Protein AF-A0A7R8WKS4-F1 (afdb_monomer)

Structure (mmCIF, N/CA/C/O backbone):
data_AF-A0A7R8WKS4-F1
#
_entry.id   AF-A0A7R8WKS4-F1
#
loop_
_atom_site.group_PDB
_atom_site.id
_atom_site.type_symbol
_atom_site.label_atom_id
_atom_site.label_alt_id
_atom_site.label_comp_id
_atom_site.label_asym_id
_atom_site.label_entity_id
_atom_site.label_seq_id
_atom_site.pdbx_PDB_ins_code
_atom_site.Cartn_x
_atom_site.Cartn_y
_atom_site.Cartn_z
_atom_site.occupancy
_atom_site.B_iso_or_equiv
_atom_site.auth_seq_id
_atom_site.auth_comp_id
_atom_site.auth_asym_id
_atom_site.auth_atom_id
_atom_site.pdbx_PDB_model_num
ATOM 1 N N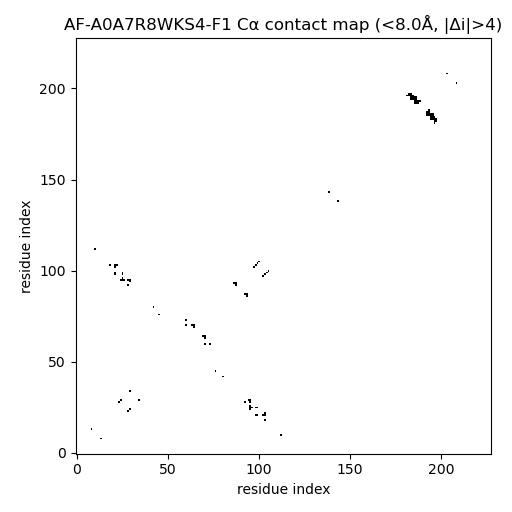 . MET A 1 1 ? 12.163 2.746 -1.771 1.00 42.03 1 MET A N 1
ATOM 2 C CA . MET A 1 1 ? 12.893 1.493 -1.473 1.00 42.03 1 MET A CA 1
ATOM 3 C C . MET A 1 1 ? 12.976 1.378 0.043 1.00 42.03 1 MET A C 1
ATOM 5 O O . MET A 1 1 ? 13.486 2.305 0.653 1.00 42.03 1 MET A O 1
ATOM 9 N N . ALA A 1 2 ? 12.40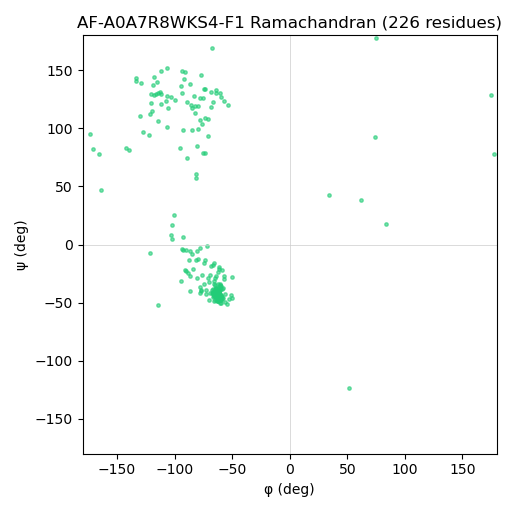0 0.349 0.667 1.00 42.84 2 ALA A N 1
ATOM 10 C CA . ALA A 1 2 ? 12.424 0.200 2.125 1.00 42.84 2 ALA A CA 1
ATOM 11 C C . ALA A 1 2 ? 13.249 -1.039 2.482 1.00 42.84 2 ALA A C 1
ATOM 13 O O . ALA A 1 2 ? 12.793 -2.160 2.262 1.00 42.84 2 ALA A O 1
ATOM 14 N N . MET A 1 3 ? 14.465 -0.846 2.997 1.00 56.00 3 MET A N 1
ATOM 15 C CA . MET A 1 3 ? 15.268 -1.950 3.524 1.00 56.00 3 MET A CA 1
ATOM 16 C C . MET A 1 3 ? 14.850 -2.247 4.965 1.00 56.00 3 MET A C 1
ATOM 18 O O . MET A 1 3 ? 14.765 -1.344 5.795 1.00 56.00 3 MET A O 1
ATOM 22 N N . ARG A 1 4 ? 14.550 -3.516 5.255 1.00 53.91 4 ARG A N 1
ATOM 23 C CA . ARG A 1 4 ? 14.092 -3.990 6.570 1.00 53.91 4 ARG A CA 1
ATOM 24 C C . ARG A 1 4 ? 15.168 -4.871 7.212 1.00 53.91 4 ARG A C 1
ATOM 26 O O . ARG A 1 4 ? 15.890 -5.561 6.505 1.00 53.91 4 ARG A O 1
ATOM 33 N N . ALA A 1 5 ? 15.236 -4.857 8.546 1.00 54.75 5 ALA A N 1
ATOM 34 C CA . ALA A 1 5 ? 16.114 -5.706 9.366 1.00 54.75 5 ALA A CA 1
ATOM 35 C C . ALA A 1 5 ? 17.633 -5.521 9.154 1.00 54.75 5 ALA A C 1
ATOM 37 O O . ALA A 1 5 ? 18.406 -6.475 9.233 1.00 54.75 5 ALA A O 1
ATOM 38 N N . ILE A 1 6 ? 18.087 -4.282 8.944 1.00 60.88 6 ILE A N 1
ATOM 39 C CA . ILE A 1 6 ? 19.520 -3.980 8.902 1.00 60.88 6 ILE A CA 1
ATOM 40 C C . ILE A 1 6 ? 20.076 -3.887 10.337 1.00 60.88 6 ILE A C 1
ATOM 42 O O . ILE A 1 6 ? 19.649 -3.060 11.143 1.00 60.88 6 ILE A O 1
ATOM 46 N N . LYS A 1 7 ? 21.043 -4.749 10.668 1.00 58.75 7 LYS A N 1
ATOM 47 C CA . LYS A 1 7 ? 21.689 -4.838 11.987 1.00 58.75 7 LYS A CA 1
ATOM 48 C C . LYS A 1 7 ? 22.595 -3.624 12.220 1.00 58.75 7 LYS A C 1
ATOM 50 O O . LYS A 1 7 ? 23.734 -3.675 11.790 1.00 58.75 7 LYS A O 1
ATOM 55 N N . ARG A 1 8 ? 22.099 -2.551 12.863 1.00 56.81 8 ARG A N 1
ATOM 56 C CA . ARG A 1 8 ? 22.859 -1.321 13.227 1.00 56.81 8 ARG A CA 1
ATOM 57 C C . ARG A 1 8 ? 23.945 -0.939 12.192 1.00 56.81 8 ARG A C 1
ATOM 59 O O . ARG A 1 8 ? 25.064 -0.604 12.564 1.00 56.81 8 ARG A O 1
ATOM 66 N N . ILE A 1 9 ? 23.643 -1.025 10.896 1.00 57.44 9 ILE A N 1
ATOM 67 C CA . ILE A 1 9 ? 24.517 -0.411 9.896 1.00 57.44 9 ILE A CA 1
ATOM 68 C C . ILE A 1 9 ? 24.262 1.081 10.022 1.00 57.44 9 ILE A C 1
ATOM 70 O O . ILE A 1 9 ? 23.109 1.505 10.153 1.00 57.44 9 ILE A O 1
ATOM 74 N N . ASP A 1 10 ? 25.343 1.849 10.054 1.00 71.12 10 ASP A N 1
ATOM 75 C CA . ASP A 1 10 ? 25.282 3.298 10.019 1.00 71.12 10 ASP A CA 1
ATOM 76 C C . ASP A 1 10 ? 24.448 3.706 8.797 1.00 71.12 10 ASP A C 1
ATOM 78 O O . ASP A 1 10 ? 24.767 3.342 7.663 1.00 71.12 10 ASP A O 1
ATOM 82 N N . SER A 1 11 ? 23.340 4.414 9.022 1.00 74.00 11 SER A N 1
ATOM 83 C CA . SER A 1 11 ? 22.457 4.905 7.959 1.00 74.00 11 SER A CA 1
ATOM 84 C C . SER A 1 11 ? 23.238 5.641 6.869 1.00 74.00 11 SER A C 1
ATOM 86 O O . SER A 1 11 ? 22.846 5.603 5.707 1.00 74.00 11 SER A O 1
ATOM 88 N N . LEU A 1 12 ? 24.377 6.242 7.224 1.00 80.56 12 LEU A N 1
ATOM 89 C CA . LEU A 1 12 ? 25.278 6.909 6.292 1.00 80.56 12 LEU A CA 1
ATOM 90 C C . LEU A 1 12 ? 25.953 5.943 5.307 1.00 80.56 12 LEU A C 1
ATOM 92 O O . LEU A 1 12 ? 26.066 6.276 4.132 1.00 80.56 12 LEU A O 1
ATOM 96 N N . GLN A 1 13 ? 26.342 4.740 5.739 1.00 86.69 13 GLN A N 1
ATOM 97 C CA . GLN A 1 13 ? 26.951 3.732 4.856 1.00 86.69 13 GLN A CA 1
ATOM 98 C C . GLN A 1 13 ? 25.950 3.206 3.829 1.00 86.69 13 GLN A C 1
ATOM 100 O O . GLN A 1 13 ? 26.284 3.003 2.668 1.00 86.69 13 GLN A O 1
ATOM 105 N N . VAL A 1 14 ? 24.699 3.014 4.248 1.00 88.50 14 VAL A N 1
ATOM 106 C CA . VAL A 1 14 ? 23.625 2.596 3.340 1.00 88.50 14 VAL A CA 1
ATOM 107 C C . VAL A 1 14 ? 23.369 3.664 2.280 1.00 88.50 14 VAL A C 1
ATOM 109 O O . VAL A 1 14 ? 23.205 3.340 1.106 1.00 88.50 14 VAL A O 1
ATOM 112 N N . LEU A 1 15 ? 23.343 4.934 2.685 1.00 88.56 15 LEU A N 1
ATOM 113 C CA . LEU A 1 15 ? 23.153 6.046 1.760 1.00 88.56 15 LEU A CA 1
ATOM 114 C C . LEU A 1 15 ? 24.334 6.199 0.796 1.00 88.56 15 LEU A C 1
ATOM 116 O O . LEU A 1 15 ? 24.085 6.403 -0.389 1.00 88.56 15 LEU A O 1
ATOM 120 N N . SER A 1 16 ? 25.582 6.050 1.264 1.00 91.19 16 SER A N 1
ATOM 121 C CA . SER A 1 16 ? 26.749 6.085 0.366 1.00 91.19 16 SER A CA 1
ATOM 122 C C . SER A 1 16 ? 26.693 4.944 -0.641 1.00 91.19 16 SER A C 1
ATOM 124 O O . SER A 1 16 ? 26.853 5.193 -1.827 1.00 91.19 16 SER A O 1
ATOM 126 N N . LEU A 1 17 ? 26.344 3.727 -0.212 1.00 93.62 17 LEU A N 1
ATOM 127 C CA . LEU A 1 17 ? 26.230 2.588 -1.119 1.00 93.62 17 LEU A CA 1
ATOM 128 C C . LEU A 1 17 ? 25.144 2.800 -2.184 1.00 93.62 17 LEU A C 1
ATOM 130 O O . LEU A 1 17 ? 25.338 2.432 -3.342 1.00 93.62 17 LEU A O 1
ATOM 134 N N . ILE A 1 18 ? 24.004 3.395 -1.816 1.00 92.56 18 ILE A N 1
ATOM 135 C CA . ILE A 1 18 ? 22.947 3.744 -2.776 1.00 92.56 18 ILE A CA 1
ATOM 136 C C . ILE A 1 18 ? 23.468 4.771 -3.788 1.00 92.56 18 ILE A C 1
ATOM 138 O O . ILE A 1 18 ? 23.302 4.566 -4.987 1.00 92.56 18 ILE A O 1
ATOM 142 N N . ASP A 1 19 ? 24.109 5.845 -3.324 1.00 93.12 19 ASP A N 1
ATOM 143 C CA . ASP A 1 19 ? 24.658 6.897 -4.187 1.00 93.12 19 ASP A CA 1
ATOM 144 C C . ASP A 1 19 ? 25.758 6.361 -5.123 1.00 93.12 19 ASP A C 1
ATOM 146 O O . ASP A 1 19 ? 25.729 6.608 -6.327 1.00 93.12 19 ASP A O 1
ATOM 150 N N . GLU A 1 20 ? 26.674 5.546 -4.597 1.00 95.75 20 GLU A N 1
ATOM 151 C CA . GLU A 1 20 ? 27.721 4.859 -5.359 1.00 95.75 20 GLU A CA 1
ATOM 152 C C . GLU A 1 20 ? 27.127 3.938 -6.425 1.00 95.75 20 GLU A C 1
ATOM 154 O O . GLU A 1 20 ? 27.558 3.978 -7.576 1.00 95.75 20 GLU A O 1
ATOM 159 N N . THR A 1 21 ? 26.096 3.162 -6.077 1.00 95.31 21 THR A N 1
ATOM 160 C CA . THR A 1 21 ? 25.421 2.261 -7.024 1.00 95.31 21 THR A CA 1
ATOM 161 C C . THR A 1 21 ? 24.715 3.041 -8.130 1.00 95.31 21 THR A C 1
ATOM 163 O O . THR A 1 21 ? 24.771 2.653 -9.295 1.00 95.31 21 THR A O 1
ATOM 166 N N . LEU A 1 22 ? 24.042 4.147 -7.799 1.00 95.00 22 LEU A N 1
ATOM 167 C CA . LEU A 1 22 ? 23.377 4.985 -8.799 1.00 95.00 22 LEU A CA 1
ATOM 168 C C . LEU A 1 22 ? 24.401 5.616 -9.749 1.00 95.00 22 LEU A C 1
ATOM 170 O O . LEU A 1 22 ? 24.206 5.569 -10.963 1.00 95.00 22 LEU A O 1
ATOM 174 N N . LYS A 1 23 ? 25.520 6.126 -9.217 1.00 94.69 23 LYS A N 1
ATOM 175 C CA . LYS A 1 23 ? 26.623 6.679 -10.017 1.00 94.69 23 LYS A CA 1
ATOM 176 C C . LYS A 1 23 ? 27.263 5.627 -10.921 1.00 94.69 23 LYS A C 1
ATOM 178 O O . LYS A 1 23 ? 27.392 5.881 -12.119 1.00 94.69 23 LYS A O 1
ATOM 183 N N . SER A 1 24 ? 27.602 4.447 -10.393 1.00 94.81 24 SER A N 1
ATOM 184 C CA . SER A 1 24 ? 28.203 3.375 -11.200 1.00 94.81 24 SER A CA 1
ATOM 185 C C . SER A 1 24 ? 27.258 2.921 -12.311 1.00 94.81 24 SER A C 1
ATOM 187 O O . SER A 1 24 ? 27.671 2.790 -13.461 1.00 94.81 24 SER A O 1
ATOM 189 N N . THR A 1 25 ? 25.963 2.800 -12.006 1.00 92.19 25 THR A N 1
ATOM 190 C CA . THR A 1 25 ? 24.936 2.424 -12.983 1.00 92.19 25 THR A CA 1
ATOM 191 C C . THR A 1 25 ? 24.818 3.457 -14.106 1.00 92.19 25 THR A C 1
ATOM 193 O O . THR A 1 25 ? 24.704 3.078 -15.267 1.00 92.19 25 THR A O 1
ATOM 196 N N . THR A 1 26 ? 24.901 4.760 -13.807 1.00 92.44 26 THR A N 1
ATOM 197 C CA . THR A 1 26 ? 24.881 5.801 -14.855 1.00 92.44 26 THR A CA 1
ATOM 198 C C . THR A 1 26 ? 26.134 5.824 -15.734 1.00 92.44 26 THR A C 1
ATOM 200 O O . THR A 1 26 ? 26.058 6.265 -16.881 1.00 92.44 26 THR A O 1
ATOM 203 N N . SER A 1 27 ? 27.284 5.359 -15.229 1.00 90.81 27 SER A N 1
ATOM 204 C CA . SER A 1 27 ? 28.528 5.287 -16.008 1.00 90.81 27 SER A CA 1
ATOM 205 C C . SER A 1 27 ? 28.677 3.995 -16.810 1.00 90.81 27 SER A C 1
ATOM 207 O O . SER A 1 27 ? 29.167 4.036 -17.935 1.00 90.81 27 SER A O 1
ATOM 209 N N . GLU A 1 28 ? 28.282 2.858 -16.234 1.00 91.81 28 GLU A N 1
ATOM 210 C CA . GLU A 1 28 ? 28.439 1.522 -16.828 1.00 91.81 28 GLU A CA 1
ATOM 211 C C . GLU A 1 28 ? 27.246 1.136 -17.715 1.00 91.81 28 GLU A C 1
ATOM 213 O O . GLU A 1 28 ? 27.394 0.341 -18.642 1.00 91.81 28 GLU A O 1
ATOM 218 N N . GLY A 1 29 ? 26.082 1.738 -17.462 1.00 89.81 29 GLY A N 1
ATOM 219 C CA . GLY A 1 29 ? 24.835 1.474 -18.165 1.00 89.81 29 GLY A CA 1
ATOM 220 C C . GLY A 1 29 ? 24.169 0.156 -17.770 1.00 89.81 29 GLY A C 1
ATOM 221 O O . GLY A 1 29 ? 24.666 -0.624 -16.952 1.00 89.81 29 GLY A O 1
ATOM 222 N N . PHE A 1 30 ? 22.999 -0.103 -18.351 1.00 92.19 30 PHE A N 1
ATOM 223 C CA . PHE A 1 30 ? 22.267 -1.349 -18.122 1.00 92.19 30 PHE A CA 1
ATOM 224 C C . PHE A 1 30 ? 22.579 -2.410 -19.189 1.00 92.19 30 PHE A C 1
ATOM 226 O O . PHE A 1 30 ? 22.534 -2.110 -20.384 1.00 92.19 30 PHE A O 1
ATOM 233 N N . PRO A 1 31 ? 22.786 -3.688 -18.806 1.00 92.06 31 PRO A N 1
ATOM 234 C CA . PRO A 1 31 ? 22.917 -4.772 -19.774 1.00 92.06 31 PRO A CA 1
ATOM 235 C C . PRO A 1 31 ? 21.674 -4.856 -20.681 1.00 92.06 31 PRO A C 1
ATOM 237 O O . PRO A 1 31 ? 20.563 -5.030 -20.159 1.00 92.06 31 PRO A O 1
ATOM 240 N N . PRO A 1 32 ? 21.814 -4.787 -22.020 1.00 89.56 32 PRO A N 1
ATOM 241 C CA . PRO A 1 32 ? 20.668 -4.748 -22.933 1.00 89.56 32 PRO A CA 1
ATOM 242 C C . PRO A 1 32 ? 19.733 -5.957 -22.801 1.00 89.56 32 PRO A C 1
ATOM 244 O O . PRO A 1 32 ? 18.511 -5.815 -22.846 1.00 89.56 32 PRO A O 1
ATOM 247 N N . GLU A 1 33 ? 20.295 -7.145 -22.562 1.00 92.75 33 GLU A N 1
ATOM 248 C CA . GLU A 1 33 ? 19.537 -8.381 -22.329 1.00 92.75 33 GLU A CA 1
ATOM 249 C C . GLU A 1 33 ? 18.627 -8.289 -21.094 1.00 92.75 33 GLU A C 1
ATOM 251 O O . GLU A 1 33 ? 17.501 -8.795 -21.097 1.00 92.75 33 GLU A O 1
ATOM 256 N N . ARG A 1 34 ? 19.080 -7.593 -20.042 1.00 92.81 34 ARG A N 1
ATOM 257 C CA . ARG A 1 34 ? 18.336 -7.430 -18.791 1.00 92.81 34 ARG A CA 1
ATOM 258 C C . ARG A 1 34 ? 17.169 -6.480 -18.995 1.00 92.81 34 ARG A C 1
ATOM 260 O O . ARG A 1 34 ? 16.063 -6.771 -18.544 1.00 92.81 34 ARG A O 1
ATOM 267 N N . VAL A 1 35 ? 17.399 -5.382 -19.711 1.00 91.62 35 VAL A N 1
ATOM 268 C CA . VAL A 1 35 ? 16.345 -4.431 -20.083 1.00 91.62 35 VAL A CA 1
ATOM 269 C C . VAL A 1 35 ? 15.286 -5.125 -20.942 1.00 91.62 35 VAL A C 1
ATOM 271 O O . VAL A 1 35 ? 14.096 -5.043 -20.632 1.00 91.62 35 VAL A O 1
ATOM 274 N N . ALA A 1 36 ? 15.705 -5.877 -21.965 1.00 89.88 36 ALA A N 1
ATOM 275 C CA . ALA A 1 36 ? 14.798 -6.636 -22.825 1.00 89.88 36 ALA A CA 1
ATOM 276 C C . ALA A 1 36 ? 13.976 -7.670 -22.035 1.00 89.88 36 ALA A C 1
ATOM 278 O O . ALA A 1 36 ? 12.762 -7.764 -22.218 1.00 89.88 36 ALA A O 1
ATOM 279 N N . SER A 1 37 ? 14.611 -8.392 -21.108 1.00 93.94 37 SER A N 1
ATOM 280 C CA . SER A 1 37 ? 13.948 -9.389 -20.257 1.00 93.94 37 SER A CA 1
ATOM 281 C C . SER A 1 37 ? 12.899 -8.763 -19.333 1.00 93.94 37 SER A C 1
ATOM 283 O O . SER A 1 37 ? 11.797 -9.294 -19.187 1.00 93.94 37 SER A O 1
ATOM 285 N N . ILE A 1 38 ? 13.204 -7.610 -18.727 1.00 93.12 38 ILE A N 1
ATOM 286 C CA . ILE A 1 38 ? 12.256 -6.880 -17.872 1.00 93.12 38 ILE A CA 1
ATOM 287 C C . ILE A 1 38 ? 11.079 -6.359 -18.699 1.00 93.12 38 ILE A C 1
ATOM 289 O O . ILE A 1 38 ? 9.931 -6.512 -18.282 1.00 93.12 38 ILE A O 1
ATOM 293 N N . LEU A 1 39 ? 11.342 -5.789 -19.877 1.00 89.75 39 LEU A N 1
ATOM 294 C CA . LEU A 1 39 ? 10.287 -5.306 -20.763 1.00 89.75 39 LEU A CA 1
ATOM 295 C C . LEU A 1 39 ? 9.360 -6.446 -21.198 1.00 89.75 39 LEU A C 1
ATOM 297 O O . LEU A 1 39 ? 8.141 -6.299 -21.142 1.00 89.75 39 LEU A O 1
ATOM 301 N N . HIS A 1 40 ? 9.926 -7.601 -21.554 1.00 89.75 40 HIS A N 1
ATOM 302 C CA . HIS A 1 40 ? 9.152 -8.793 -21.886 1.00 89.75 40 HIS A CA 1
ATOM 303 C C . HIS A 1 40 ? 8.300 -9.275 -20.703 1.00 89.75 40 HIS A C 1
ATOM 305 O O . HIS A 1 40 ? 7.119 -9.574 -20.872 1.00 89.75 40 HIS A O 1
ATOM 311 N N . LYS A 1 41 ? 8.857 -9.281 -19.485 1.00 91.75 41 LYS A N 1
ATOM 312 C CA . LYS A 1 41 ? 8.113 -9.628 -18.265 1.00 91.75 41 LYS A CA 1
ATOM 313 C C . LYS A 1 41 ? 6.936 -8.680 -18.017 1.00 91.75 41 LYS A C 1
ATOM 315 O O . LYS A 1 41 ? 5.854 -9.141 -17.659 1.00 91.75 41 LYS A O 1
ATOM 320 N N . ILE A 1 42 ? 7.131 -7.373 -18.206 1.00 88.62 42 ILE A N 1
ATOM 321 C CA . ILE A 1 42 ? 6.059 -6.373 -18.088 1.00 88.62 42 ILE A CA 1
ATOM 322 C C . ILE A 1 42 ? 4.990 -6.621 -19.159 1.00 88.62 42 ILE A C 1
ATOM 324 O O . ILE A 1 42 ? 3.804 -6.640 -18.841 1.00 88.62 42 ILE A O 1
ATOM 328 N N . GLU A 1 43 ? 5.394 -6.868 -20.406 1.00 84.81 43 GLU A N 1
ATOM 329 C CA . GLU A 1 43 ? 4.478 -7.165 -21.510 1.00 84.81 43 GLU A CA 1
ATOM 330 C C . GLU A 1 43 ? 3.623 -8.411 -21.219 1.00 84.81 43 GLU A C 1
ATOM 332 O O . GLU A 1 43 ? 2.403 -8.370 -21.377 1.00 84.81 43 GLU A O 1
ATOM 337 N N . LEU A 1 44 ? 4.235 -9.491 -20.722 1.00 86.94 44 LEU A N 1
ATOM 338 C CA . LEU A 1 44 ? 3.524 -10.707 -20.326 1.00 86.94 44 LEU A CA 1
ATOM 339 C C . LEU A 1 44 ? 2.565 -10.448 -19.159 1.00 86.94 44 LEU A C 1
ATOM 341 O O . LEU A 1 44 ? 1.409 -10.860 -19.212 1.00 86.94 44 LEU A O 1
ATOM 345 N N . SER A 1 45 ? 3.020 -9.724 -18.132 1.00 85.25 45 SER A N 1
ATOM 346 C CA . SER A 1 45 ? 2.198 -9.365 -16.971 1.00 85.25 45 SER A CA 1
ATOM 347 C C . SER A 1 45 ? 0.966 -8.549 -17.353 1.00 85.25 45 SER A C 1
ATOM 349 O O . SER A 1 45 ? -0.068 -8.689 -16.708 1.00 85.25 45 SER A O 1
ATOM 351 N N . LEU A 1 46 ? 1.078 -7.679 -18.355 1.00 78.88 46 LEU A N 1
ATOM 352 C CA . LEU A 1 46 ? -0.023 -6.836 -18.813 1.00 78.88 46 LEU A CA 1
ATOM 353 C C . LEU A 1 46 ? -0.992 -7.578 -19.741 1.00 78.88 46 LEU A C 1
ATOM 355 O O . LEU A 1 46 ? -2.170 -7.235 -19.786 1.00 78.88 46 LEU A O 1
ATOM 359 N N . LYS A 1 47 ? -0.509 -8.584 -20.482 1.00 78.50 47 LYS A N 1
ATOM 360 C CA . LYS A 1 47 ? -1.336 -9.434 -21.355 1.00 78.50 47 LYS A CA 1
ATOM 361 C C . LYS A 1 47 ? -2.013 -10.584 -20.613 1.00 78.50 47 LYS A C 1
ATOM 363 O O . LYS A 1 47 ? -2.975 -11.150 -21.123 1.00 78.50 47 LYS A O 1
ATOM 368 N N . HIS A 1 48 ? -1.500 -10.963 -19.446 1.00 82.75 48 HIS A N 1
ATOM 369 C CA . HIS A 1 48 ? -2.049 -12.056 -18.660 1.00 82.75 48 HIS A CA 1
ATOM 370 C C . HIS A 1 48 ? -3.449 -11.709 -18.135 1.00 82.75 48 HIS A C 1
ATOM 372 O O . HIS A 1 48 ? -3.641 -10.727 -17.418 1.00 82.75 48 HIS A O 1
ATOM 378 N N . GLN A 1 49 ? -4.432 -12.538 -18.481 1.00 70.50 49 GLN A N 1
ATOM 379 C CA . GLN A 1 49 ? -5.807 -12.373 -18.034 1.00 70.50 49 GLN A CA 1
ATOM 380 C C . GLN A 1 49 ? -5.979 -12.957 -16.631 1.00 70.50 49 GLN A C 1
ATOM 382 O O . GLN A 1 49 ? -5.803 -14.155 -16.417 1.00 70.50 49 GLN A O 1
ATOM 387 N N . GLN A 1 50 ? -6.368 -12.107 -15.685 1.00 80.12 50 GLN A N 1
ATOM 388 C CA . GLN A 1 50 ? -6.702 -12.511 -14.321 1.00 80.12 50 GLN A CA 1
ATOM 389 C C . GLN A 1 50 ? -8.217 -12.458 -14.105 1.00 80.12 50 GLN A C 1
ATOM 391 O O . GLN A 1 50 ? -8.914 -11.639 -14.704 1.00 80.12 50 GLN A O 1
ATOM 396 N N . SER A 1 51 ? -8.744 -13.291 -13.207 1.00 84.00 51 SER A N 1
ATOM 397 C CA . SER A 1 51 ? -10.172 -13.286 -12.850 1.00 84.00 51 SER A CA 1
ATOM 398 C C . SER A 1 51 ? -10.634 -11.962 -12.224 1.00 84.00 51 SER A C 1
ATOM 400 O O . SER A 1 51 ? -11.802 -11.601 -12.319 1.00 84.00 51 SER A O 1
ATOM 402 N N . ASN A 1 52 ? -9.715 -11.194 -11.634 1.00 88.69 52 ASN A N 1
ATOM 403 C CA . ASN A 1 52 ? -9.951 -9.884 -11.026 1.00 88.69 52 ASN A CA 1
ATOM 404 C C . ASN A 1 52 ? -9.525 -8.703 -11.924 1.00 88.69 52 ASN A C 1
ATOM 406 O O . ASN A 1 52 ? -9.237 -7.616 -11.416 1.00 88.69 52 ASN A O 1
ATOM 410 N N . PHE A 1 53 ? -9.492 -8.891 -13.248 1.00 86.69 53 PHE A N 1
ATOM 411 C CA . PHE A 1 53 ? -9.004 -7.897 -14.213 1.00 86.69 53 PHE A CA 1
ATOM 412 C C . PHE A 1 53 ? -9.629 -6.501 -14.045 1.00 86.69 53 PHE A C 1
ATOM 414 O O . PHE A 1 53 ? -8.913 -5.501 -14.036 1.00 86.69 53 PHE A O 1
ATOM 421 N N . GLY A 1 54 ? -10.950 -6.421 -13.837 1.00 87.88 54 GLY A N 1
ATOM 422 C CA . GLY A 1 54 ? -11.644 -5.142 -13.647 1.00 87.88 54 GLY A CA 1
ATOM 423 C C . GLY A 1 54 ? -11.160 -4.368 -12.415 1.00 87.88 54 GLY A C 1
ATOM 424 O O . GLY A 1 54 ? -10.928 -3.161 -12.489 1.00 87.88 54 GLY A O 1
ATOM 425 N N . LEU A 1 55 ? -10.931 -5.066 -11.297 1.00 90.00 55 LEU A N 1
ATOM 426 C CA . LEU A 1 55 ? -10.391 -4.458 -10.080 1.00 90.00 55 LEU A CA 1
ATOM 427 C C . LEU A 1 55 ? -8.930 -4.032 -10.271 1.00 90.00 55 LEU A C 1
ATOM 429 O O . LEU A 1 55 ? -8.552 -2.942 -9.846 1.00 90.00 55 LEU A O 1
ATOM 433 N N . ALA A 1 56 ? -8.119 -4.859 -10.936 1.00 85.50 56 ALA A N 1
ATOM 434 C CA . ALA A 1 56 ? -6.723 -4.541 -11.225 1.00 85.50 56 ALA A CA 1
ATOM 435 C C . ALA A 1 56 ? -6.591 -3.273 -12.088 1.00 85.50 56 ALA A C 1
ATOM 437 O O . ALA A 1 56 ? -5.785 -2.396 -11.772 1.00 85.50 56 ALA A O 1
ATOM 438 N N . ILE A 1 57 ? -7.432 -3.128 -13.121 1.00 86.25 57 ILE A N 1
ATOM 439 C CA . ILE A 1 57 ? -7.503 -1.903 -13.930 1.00 86.25 57 ILE A CA 1
ATOM 440 C C . ILE A 1 57 ? -7.890 -0.704 -13.068 1.00 86.25 57 ILE A C 1
ATOM 442 O O . ILE A 1 57 ? -7.211 0.322 -13.117 1.00 86.25 57 ILE A O 1
ATOM 446 N N . LEU A 1 58 ? -8.965 -0.819 -12.282 1.00 88.62 58 LEU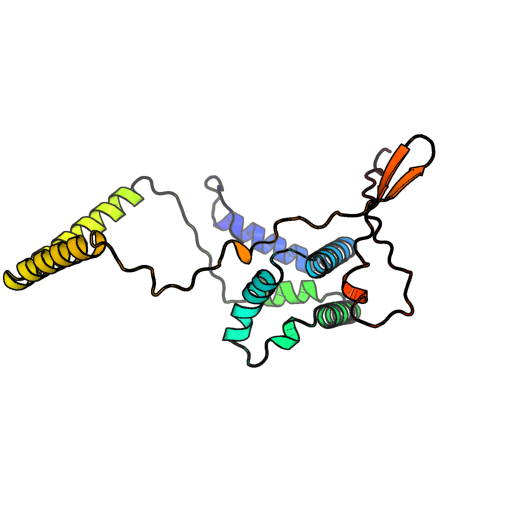 A N 1
ATOM 447 C CA . LEU A 1 58 ? -9.447 0.282 -11.451 1.00 88.62 58 LEU A CA 1
ATOM 448 C C . LEU A 1 58 ? -8.342 0.787 -10.515 1.00 88.62 58 LEU A C 1
ATOM 450 O O . LEU A 1 58 ? -8.063 1.984 -10.486 1.00 88.62 58 LEU A O 1
ATOM 454 N N . LEU A 1 59 ? -7.672 -0.121 -9.801 1.00 88.81 59 LEU A N 1
ATOM 455 C CA . LEU A 1 59 ? -6.588 0.222 -8.879 1.00 88.81 59 LEU A CA 1
ATOM 456 C C . LEU A 1 59 ? -5.360 0.799 -9.598 1.00 88.81 59 LEU A C 1
ATOM 458 O O . LEU A 1 59 ? -4.708 1.696 -9.065 1.00 88.81 59 LEU A O 1
ATOM 462 N N . GLY A 1 60 ? -5.060 0.337 -10.815 1.00 84.12 60 GLY A N 1
ATOM 463 C CA . GLY A 1 60 ? -3.982 0.890 -11.639 1.00 84.12 60 GLY A CA 1
ATOM 464 C C . GLY A 1 60 ? -4.276 2.292 -12.190 1.00 84.12 60 GLY A C 1
ATOM 465 O O . GLY A 1 60 ? -3.353 3.081 -12.402 1.00 84.12 60 GLY A O 1
ATOM 466 N N . LEU A 1 61 ? -5.553 2.625 -12.408 1.00 87.25 61 LEU A N 1
ATOM 467 C CA . LEU A 1 61 ? -5.977 3.899 -12.990 1.00 87.25 61 LEU A CA 1
ATOM 468 C C . LEU A 1 61 ? -6.338 4.966 -11.961 1.00 87.25 61 LEU A C 1
ATOM 470 O O . LEU A 1 61 ? -6.139 6.145 -12.247 1.00 87.25 61 LEU A O 1
ATOM 474 N N . ILE A 1 62 ? -6.864 4.592 -10.791 1.00 90.50 62 ILE A N 1
ATOM 475 C CA . ILE A 1 62 ? -7.512 5.535 -9.864 1.00 90.50 62 ILE A CA 1
ATOM 476 C C . ILE A 1 62 ? -6.603 6.702 -9.466 1.00 90.50 62 ILE A C 1
ATOM 478 O O . ILE A 1 62 ? -7.021 7.856 -9.509 1.00 90.50 62 ILE A O 1
ATOM 482 N N . ALA A 1 63 ? -5.326 6.429 -9.182 1.00 86.25 63 ALA A N 1
ATOM 483 C CA . ALA A 1 63 ? -4.357 7.465 -8.837 1.00 86.25 63 ALA A CA 1
ATOM 484 C C . ALA A 1 63 ? -4.143 8.462 -9.986 1.00 86.25 63 ALA A C 1
ATOM 486 O O . ALA A 1 63 ? -4.008 9.657 -9.753 1.00 86.25 63 ALA A O 1
ATOM 487 N N . LYS A 1 64 ? -4.143 7.987 -11.235 1.00 84.56 64 LYS A N 1
ATOM 488 C CA . LYS A 1 64 ? -3.963 8.839 -12.417 1.00 84.56 64 LYS A CA 1
ATOM 489 C C . LYS A 1 64 ? -5.231 9.603 -12.762 1.00 84.56 64 LYS A C 1
ATOM 491 O O . LYS A 1 64 ? -5.152 10.780 -13.092 1.00 84.56 64 LYS A O 1
ATOM 496 N N . TRP A 1 65 ? -6.386 8.955 -12.653 1.00 88.94 65 TRP A N 1
ATOM 497 C CA . TRP A 1 65 ? -7.682 9.579 -12.900 1.00 88.94 65 TRP A CA 1
ATOM 498 C C . TRP A 1 65 ? -7.949 10.730 -11.920 1.00 88.94 65 TRP A C 1
ATOM 500 O O . TRP A 1 65 ? -8.457 11.770 -12.319 1.00 88.94 65 TRP A O 1
ATOM 510 N N . ASN A 1 66 ? -7.484 10.621 -10.673 1.00 90.88 66 ASN A N 1
ATOM 511 C CA . ASN A 1 66 ? -7.567 11.720 -9.703 1.00 90.88 66 ASN A CA 1
ATOM 512 C C . ASN A 1 66 ? -6.804 12.992 -10.123 1.00 90.88 66 ASN A C 1
ATOM 514 O O . ASN A 1 66 ? -7.073 14.066 -9.587 1.00 90.88 66 ASN A O 1
ATOM 518 N N . HIS A 1 67 ? -5.850 12.894 -11.055 1.00 87.88 67 HIS A N 1
ATOM 519 C CA . HIS A 1 67 ? -4.984 14.005 -11.460 1.00 87.88 67 HIS A CA 1
ATOM 520 C C . HIS A 1 67 ? -5.074 14.357 -12.955 1.00 87.88 67 HIS A C 1
ATOM 522 O O . HIS A 1 67 ? -4.484 15.351 -13.377 1.00 87.88 67 HIS A O 1
ATOM 528 N N . ILE A 1 68 ? -5.778 13.563 -13.768 1.00 80.44 68 ILE A N 1
ATOM 529 C CA . ILE A 1 68 ? -5.819 13.683 -15.232 1.00 80.44 68 ILE A CA 1
ATOM 530 C C . ILE A 1 68 ? -7.271 13.585 -15.711 1.00 80.44 68 ILE A C 1
ATOM 532 O O . ILE A 1 68 ? -8.055 12.801 -15.188 1.00 80.44 68 ILE A O 1
ATOM 536 N N . GLN A 1 69 ? -7.621 14.362 -16.739 1.00 71.44 69 GLN A N 1
ATOM 537 C CA . GLN A 1 69 ? -8.986 14.421 -17.277 1.00 71.44 69 GLN A CA 1
ATOM 538 C C . GLN A 1 69 ? -9.424 13.144 -18.016 1.00 71.44 69 GLN A C 1
ATOM 540 O O . GLN A 1 69 ? -10.602 12.805 -17.970 1.00 71.44 69 GLN A O 1
ATOM 545 N 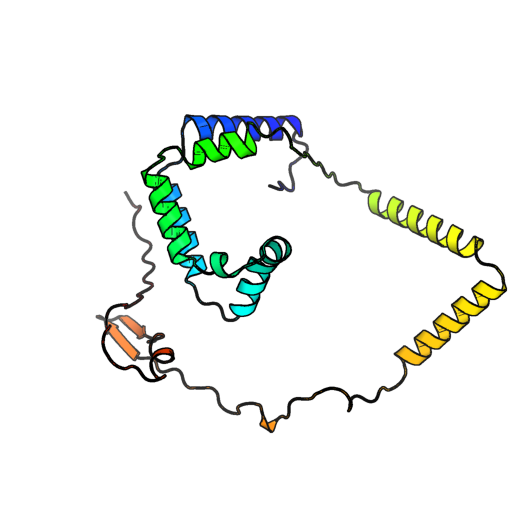N . ASP A 1 70 ? -8.501 12.431 -18.672 1.00 83.38 70 ASP A N 1
ATOM 546 C CA . ASP A 1 70 ? -8.804 11.228 -19.458 1.00 83.38 70 ASP A CA 1
ATOM 547 C C . ASP A 1 70 ? -7.882 10.043 -19.089 1.00 83.38 70 ASP A C 1
ATOM 549 O O . ASP A 1 70 ? -6.679 10.067 -19.388 1.00 83.38 70 ASP A O 1
ATOM 553 N N . PRO A 1 71 ? -8.412 8.984 -18.443 1.00 82.19 71 PRO A N 1
ATOM 554 C CA . PRO A 1 71 ? -7.637 7.803 -18.081 1.00 82.19 71 PRO A CA 1
ATOM 555 C C . PRO A 1 71 ? -7.427 6.827 -19.251 1.00 82.19 71 PRO A C 1
ATOM 557 O O . PRO A 1 71 ? -6.588 5.933 -19.131 1.00 82.19 71 PRO A O 1
ATOM 560 N N . THR A 1 72 ? -8.133 6.971 -20.379 1.00 85.00 72 THR A N 1
ATOM 561 C CA . THR A 1 72 ? -8.143 5.963 -21.458 1.00 85.00 72 THR A CA 1
ATOM 562 C C . THR A 1 72 ? -6.788 5.791 -22.141 1.00 85.00 72 THR A C 1
ATOM 564 O O . THR A 1 72 ? -6.422 4.673 -22.504 1.00 85.00 72 THR A O 1
ATOM 567 N N . ASN A 1 73 ? -5.983 6.853 -22.221 1.00 82.69 73 ASN A N 1
ATOM 568 C CA . ASN A 1 73 ? -4.613 6.792 -22.742 1.00 82.69 73 ASN A CA 1
ATOM 569 C C . ASN A 1 73 ? -3.729 5.792 -21.976 1.00 82.69 73 ASN A C 1
ATOM 571 O O . ASN A 1 73 ? -2.801 5.220 -22.539 1.00 82.69 73 ASN A O 1
ATOM 575 N N . HIS A 1 74 ? -4.032 5.530 -20.702 1.00 80.19 74 HIS A N 1
ATOM 576 C CA . HIS A 1 74 ? -3.287 4.579 -19.875 1.00 80.19 74 HIS A CA 1
ATOM 577 C C . HIS A 1 74 ? -3.687 3.118 -20.102 1.00 80.19 74 HIS A C 1
ATOM 579 O O . HIS A 1 74 ? -2.968 2.221 -19.670 1.00 80.19 74 HIS A O 1
ATOM 585 N N . LEU A 1 75 ? -4.804 2.878 -20.790 1.00 83.31 75 LEU A N 1
ATOM 586 C CA . LEU A 1 75 ? -5.266 1.543 -21.168 1.00 83.31 75 LEU A CA 1
ATOM 587 C C . LEU A 1 75 ? -4.670 1.073 -22.501 1.00 83.31 75 LEU A C 1
ATOM 589 O O . LEU A 1 75 ? -4.734 -0.111 -22.825 1.00 83.31 75 LEU A O 1
ATOM 593 N N . GLN A 1 76 ? -4.052 1.973 -23.269 1.00 86.19 76 GLN A N 1
ATOM 594 C CA . GLN A 1 76 ? -3.465 1.678 -24.578 1.00 86.19 76 GLN A CA 1
ATOM 595 C C . GLN A 1 76 ? -2.065 1.050 -24.443 1.00 86.19 76 GLN A C 1
ATOM 597 O O . GLN A 1 76 ? -1.077 1.549 -24.978 1.00 86.19 76 GLN A O 1
ATOM 602 N N . ILE A 1 77 ? -1.981 -0.070 -23.718 1.00 82.50 77 ILE A N 1
ATOM 603 C CA . ILE A 1 77 ? -0.729 -0.733 -23.314 1.00 82.50 77 ILE A CA 1
ATOM 604 C C . ILE A 1 77 ? 0.200 -1.010 -24.503 1.00 82.50 77 ILE A C 1
ATOM 606 O O . ILE A 1 77 ? 1.383 -0.687 -24.433 1.00 82.50 77 ILE A O 1
ATOM 610 N N . ASN A 1 78 ? -0.325 -1.562 -25.601 1.00 85.25 78 ASN A N 1
ATOM 611 C CA . ASN A 1 78 ? 0.490 -1.879 -26.780 1.00 85.25 78 ASN A CA 1
ATOM 612 C C . ASN A 1 78 ? 1.150 -0.619 -27.361 1.00 85.25 78 ASN A C 1
ATOM 614 O O . ASN A 1 78 ? 2.352 -0.614 -27.598 1.00 85.25 78 ASN A O 1
ATOM 618 N N . GLN A 1 79 ? 0.393 0.477 -27.493 1.00 89.31 79 GLN A N 1
ATOM 619 C CA . GLN A 1 79 ? 0.924 1.737 -28.019 1.00 89.31 79 GLN A CA 1
ATOM 620 C C . GLN A 1 79 ? 1.991 2.340 -27.097 1.00 89.31 79 GLN A C 1
ATOM 622 O O . GLN A 1 79 ? 2.994 2.868 -27.572 1.00 89.31 79 GLN A O 1
ATOM 627 N N . LEU A 1 80 ? 1.804 2.236 -25.777 1.00 87.94 80 LEU A N 1
ATOM 628 C CA . LEU A 1 80 ? 2.781 2.704 -24.791 1.00 87.94 80 LEU A CA 1
ATOM 629 C C . LEU A 1 80 ? 4.084 1.892 -24.842 1.00 87.94 80 LEU A C 1
ATOM 631 O O . LEU A 1 80 ? 5.166 2.474 -24.773 1.00 87.94 80 LEU A O 1
ATOM 635 N N . ILE A 1 81 ? 3.992 0.567 -24.996 1.00 87.81 81 ILE A N 1
ATOM 636 C CA . ILE A 1 81 ? 5.160 -0.314 -25.140 1.00 87.81 81 ILE A CA 1
ATOM 637 C C . ILE A 1 81 ? 5.897 -0.022 -26.449 1.00 87.81 81 ILE A C 1
ATOM 639 O O . ILE A 1 81 ? 7.123 0.078 -26.444 1.00 87.81 81 ILE A O 1
ATOM 643 N N . ASP A 1 82 ? 5.177 0.140 -27.559 1.00 90.62 82 ASP A N 1
ATOM 644 C CA . ASP A 1 82 ? 5.782 0.439 -28.860 1.00 90.62 82 ASP A CA 1
ATOM 645 C C . ASP A 1 82 ? 6.480 1.801 -28.855 1.00 90.62 82 ASP A C 1
ATOM 647 O O . ASP A 1 82 ? 7.604 1.925 -29.348 1.00 90.62 82 ASP A O 1
ATOM 651 N N . LYS A 1 83 ? 5.864 2.803 -28.217 1.00 92.31 83 LYS A N 1
ATOM 652 C CA . LYS A 1 83 ? 6.476 4.115 -28.000 1.00 92.31 83 LYS A CA 1
ATOM 653 C C . LYS A 1 83 ? 7.766 4.007 -27.184 1.00 92.31 83 LYS A C 1
ATOM 655 O O . LYS A 1 83 ? 8.783 4.552 -27.602 1.00 92.31 83 LYS A O 1
ATOM 660 N N . LEU A 1 84 ? 7.756 3.265 -26.075 1.00 91.12 84 LEU A N 1
ATOM 661 C CA . LEU A 1 84 ? 8.955 3.044 -25.261 1.00 91.12 84 LEU A CA 1
ATOM 662 C C . LEU A 1 84 ? 10.060 2.338 -26.062 1.00 91.12 84 LEU A C 1
ATOM 664 O O . LEU A 1 84 ? 11.213 2.760 -26.029 1.00 91.12 84 LEU A O 1
ATOM 668 N N . LYS A 1 85 ? 9.714 1.297 -26.834 1.00 90.06 85 LYS A N 1
ATOM 669 C CA . LYS A 1 85 ? 10.661 0.590 -27.714 1.00 90.06 85 LYS A CA 1
ATOM 670 C C . LYS A 1 85 ? 11.265 1.523 -28.771 1.00 90.06 85 LYS A C 1
ATOM 672 O O . LYS A 1 85 ? 12.425 1.339 -29.128 1.00 90.06 85 LYS A O 1
ATOM 677 N N . ALA A 1 86 ? 10.504 2.492 -29.284 1.00 92.88 86 ALA A N 1
ATOM 678 C CA . ALA A 1 86 ? 11.010 3.499 -30.214 1.00 92.88 86 ALA A CA 1
ATOM 679 C C . ALA A 1 86 ? 11.960 4.489 -29.520 1.00 92.88 86 ALA A C 1
ATOM 681 O O . ALA A 1 86 ? 13.074 4.686 -29.992 1.00 92.88 86 ALA A O 1
ATOM 682 N N . GLU A 1 87 ? 11.577 5.037 -28.363 1.00 92.88 87 GLU A N 1
ATOM 683 C CA . GLU A 1 87 ? 12.424 5.955 -27.584 1.00 92.88 87 GLU A CA 1
ATOM 684 C C . GLU A 1 87 ? 13.755 5.310 -27.172 1.00 92.88 87 GLU A C 1
ATOM 686 O O . GLU A 1 87 ? 14.799 5.951 -27.255 1.00 92.88 87 GLU A O 1
ATOM 691 N N . MET A 1 88 ? 13.746 4.023 -26.814 1.00 90.88 88 MET A N 1
ATOM 692 C CA . MET A 1 88 ? 14.962 3.261 -26.507 1.00 90.88 88 MET A CA 1
ATOM 693 C C . MET A 1 88 ? 15.900 3.085 -27.712 1.00 90.88 88 MET A C 1
ATOM 695 O O . MET A 1 88 ? 17.104 2.928 -27.526 1.00 90.88 88 MET A O 1
ATOM 699 N N . LYS A 1 89 ? 15.372 3.070 -28.944 1.00 89.44 89 LYS A N 1
ATOM 700 C CA . LYS A 1 89 ? 16.197 2.991 -30.163 1.00 89.44 89 LYS A CA 1
ATOM 701 C C . LYS A 1 89 ? 16.836 4.335 -30.494 1.00 89.44 89 LYS A C 1
ATOM 703 O O . LYS A 1 89 ? 17.990 4.364 -30.904 1.00 89.44 89 LYS A O 1
ATOM 708 N N . GLU A 1 90 ? 16.088 5.419 -30.307 1.00 93.25 90 GLU A N 1
ATOM 709 C CA . GLU A 1 90 ? 16.554 6.784 -30.576 1.00 93.25 90 GLU A CA 1
ATOM 710 C C . GLU A 1 90 ? 17.529 7.284 -29.500 1.00 93.25 90 GLU A C 1
ATOM 712 O O . GLU A 1 90 ? 18.473 8.010 -29.806 1.00 93.25 90 GLU A O 1
ATOM 717 N N . CYS A 1 91 ? 17.333 6.878 -28.241 1.00 89.81 91 CYS A N 1
ATOM 718 C CA . CYS A 1 91 ? 18.176 7.260 -27.113 1.00 89.81 91 CYS A CA 1
ATOM 719 C C . CYS A 1 91 ? 18.767 6.020 -26.414 1.00 89.81 91 CYS A C 1
ATOM 721 O O . CYS A 1 91 ? 18.148 5.467 -25.501 1.00 89.81 91 CYS A O 1
ATOM 723 N N . PRO A 1 92 ? 19.993 5.596 -26.780 1.00 85.31 92 PRO A N 1
ATOM 724 C CA . PRO A 1 92 ? 20.653 4.448 -26.153 1.00 85.31 92 PRO A CA 1
ATOM 725 C C . PRO A 1 92 ? 20.922 4.607 -24.649 1.00 85.31 92 PRO A C 1
ATOM 727 O O . PRO A 1 92 ? 21.096 3.602 -23.971 1.00 85.31 92 PRO A O 1
ATOM 730 N N . ARG A 1 93 ? 20.956 5.849 -24.140 1.00 91.00 93 ARG A N 1
ATOM 731 C CA . ARG A 1 93 ? 21.173 6.194 -22.722 1.00 91.00 93 ARG A CA 1
ATOM 732 C C . ARG A 1 93 ? 19.887 6.571 -21.978 1.00 91.00 93 ARG A C 1
ATOM 734 O O . ARG A 1 93 ? 19.939 7.200 -20.924 1.00 91.00 93 ARG A O 1
ATOM 741 N N . LEU A 1 94 ? 18.717 6.230 -22.529 1.00 92.81 94 LEU A N 1
ATOM 742 C CA . LEU A 1 94 ? 17.421 6.677 -22.007 1.00 92.81 94 LEU A CA 1
ATOM 743 C C . LEU A 1 94 ? 17.271 6.432 -20.498 1.00 92.81 94 LEU A C 1
ATOM 745 O O . LEU A 1 94 ? 16.832 7.320 -19.771 1.00 92.81 94 LEU A O 1
ATOM 749 N N . PHE A 1 95 ? 17.626 5.239 -20.017 1.00 93.38 95 PHE A N 1
ATOM 750 C CA . PHE A 1 95 ? 17.439 4.881 -18.612 1.00 93.38 95 PHE A CA 1
ATOM 751 C C . PHE A 1 95 ? 18.510 5.491 -17.709 1.00 93.38 95 PHE A C 1
ATOM 753 O O . PHE A 1 95 ? 18.193 5.911 -16.599 1.00 93.38 95 PHE A O 1
ATOM 760 N N . GLU A 1 96 ? 19.750 5.579 -18.175 1.00 94.62 96 GLU A N 1
ATOM 761 C CA . GLU A 1 96 ? 20.863 6.226 -17.485 1.00 94.62 96 GLU A CA 1
ATOM 762 C C . GLU A 1 96 ? 20.564 7.714 -17.268 1.00 94.62 96 GLU A C 1
ATOM 764 O O . GLU A 1 96 ? 20.658 8.206 -16.143 1.00 94.62 96 GLU A O 1
ATOM 769 N N . ASP A 1 97 ? 20.091 8.401 -18.309 1.00 94.31 97 ASP A N 1
ATOM 770 C CA . ASP A 1 97 ? 19.712 9.814 -18.253 1.00 94.31 97 ASP A CA 1
ATOM 771 C C . ASP A 1 97 ? 18.506 10.031 -17.315 1.00 94.31 97 ASP A C 1
ATOM 773 O O . ASP A 1 97 ? 18.427 11.026 -16.588 1.00 94.31 97 ASP A O 1
ATOM 777 N N . MET A 1 98 ? 17.563 9.078 -17.270 1.00 95.00 98 MET A N 1
ATOM 778 C CA . MET A 1 98 ? 16.467 9.095 -16.295 1.00 95.00 98 MET A CA 1
ATOM 779 C C . MET A 1 98 ? 16.966 8.897 -14.860 1.00 95.00 98 MET A C 1
ATOM 781 O O . MET A 1 98 ? 16.482 9.583 -13.956 1.00 95.00 98 MET A O 1
ATOM 785 N N . VAL A 1 99 ? 17.915 7.985 -14.629 1.00 95.44 99 VAL A N 1
ATOM 786 C CA . VAL A 1 99 ? 18.504 7.778 -13.299 1.00 95.44 99 VAL A CA 1
ATOM 787 C C . VAL A 1 99 ? 19.211 9.049 -12.835 1.00 95.44 99 VAL A C 1
ATOM 789 O O . VAL A 1 99 ? 18.974 9.516 -11.718 1.00 95.44 99 VAL A O 1
ATOM 792 N N . GLU A 1 100 ? 20.008 9.657 -13.710 1.00 94.81 100 GLU A N 1
ATOM 793 C CA . GLU A 1 100 ? 20.707 10.899 -13.410 1.00 94.81 100 GLU A CA 1
ATOM 794 C C . GLU A 1 100 ? 19.725 12.027 -13.065 1.00 94.81 100 GLU A C 1
ATOM 796 O O . GLU A 1 100 ? 19.834 12.646 -12.005 1.00 94.81 100 GLU A O 1
ATOM 801 N N . LYS A 1 101 ? 18.703 12.241 -13.899 1.00 95.56 101 LYS A N 1
ATOM 802 C CA . LYS A 1 101 ? 17.712 13.307 -13.708 1.00 95.56 101 LYS A CA 1
ATOM 803 C C . LYS A 1 101 ? 16.860 13.133 -12.449 1.00 95.56 101 LYS A C 1
ATOM 805 O O . LYS A 1 101 ? 16.631 14.102 -11.726 1.00 95.56 101 LYS A O 1
ATOM 810 N N . TYR A 1 102 ? 16.320 11.935 -12.213 1.00 96.00 102 TYR A N 1
ATOM 811 C CA . TYR A 1 102 ? 15.311 11.722 -11.167 1.00 96.00 102 TYR A CA 1
ATOM 812 C C . TYR A 1 102 ? 15.895 11.323 -9.810 1.00 96.00 102 TYR A C 1
ATOM 814 O O . TYR A 1 102 ? 15.222 11.533 -8.796 1.00 96.00 102 TYR A O 1
ATOM 822 N N . PHE A 1 103 ? 17.118 10.783 -9.776 1.00 94.56 103 PHE A N 1
ATOM 823 C CA . PHE A 1 103 ? 17.761 10.342 -8.537 1.00 94.56 103 PHE A CA 1
ATOM 824 C C . PHE A 1 103 ? 19.003 11.165 -8.182 1.00 94.56 103 PHE A C 1
ATOM 826 O O . PHE A 1 103 ? 19.057 11.672 -7.067 1.00 94.56 103 PHE A O 1
ATOM 833 N N . LEU A 1 104 ? 19.972 11.335 -9.091 1.00 93.44 104 LEU A N 1
ATOM 834 C CA . LEU A 1 104 ? 21.245 12.005 -8.759 1.00 93.44 104 LEU A CA 1
ATOM 835 C C . LEU A 1 104 ? 21.129 13.535 -8.708 1.00 93.44 104 LEU A C 1
ATOM 837 O O . LEU A 1 104 ? 21.689 14.172 -7.821 1.00 93.44 104 LEU A O 1
ATOM 841 N N . GLN A 1 105 ? 20.402 14.134 -9.652 1.00 94.75 105 GLN A N 1
ATOM 842 C CA . GLN A 1 105 ? 20.251 15.589 -9.766 1.00 94.75 105 GLN A CA 1
ATOM 843 C C . GLN A 1 105 ? 19.022 16.131 -9.022 1.00 94.75 105 GLN A C 1
ATOM 845 O O . GLN A 1 105 ? 18.810 17.342 -8.973 1.00 94.75 105 GLN A O 1
ATOM 850 N N . ASN A 1 106 ? 18.193 15.256 -8.452 1.00 94.88 106 ASN A N 1
ATOM 851 C CA . ASN A 1 106 ? 16.957 15.650 -7.791 1.00 94.88 106 ASN A CA 1
ATOM 852 C C . ASN A 1 106 ? 17.229 16.111 -6.345 1.00 94.88 106 ASN A C 1
ATOM 854 O O . ASN A 1 106 ? 17.560 15.278 -5.501 1.00 94.88 106 ASN A O 1
ATOM 858 N N . PRO A 1 107 ? 17.031 17.400 -6.006 1.00 93.12 107 PRO A N 1
ATOM 859 C CA . PRO A 1 107 ? 17.263 17.893 -4.648 1.00 93.12 107 PRO A CA 1
ATOM 860 C C . PRO A 1 107 ? 16.179 17.447 -3.651 1.00 93.12 107 PRO A C 1
ATOM 862 O O . PRO A 1 107 ? 16.350 17.603 -2.443 1.00 93.12 107 PRO A O 1
ATOM 865 N N . HIS A 1 108 ? 15.046 16.920 -4.124 1.00 95.94 108 HIS A N 1
ATOM 866 C CA . HIS A 1 108 ? 13.894 16.589 -3.292 1.00 95.94 108 HIS A CA 1
ATOM 867 C C . HIS A 1 108 ? 13.970 15.149 -2.751 1.00 95.94 108 HIS A C 1
ATOM 869 O O . HIS A 1 108 ? 13.243 14.254 -3.194 1.00 95.94 108 HIS A O 1
ATOM 875 N N . VAL A 1 109 ? 14.841 14.934 -1.761 1.00 90.75 109 VAL A N 1
ATOM 876 C CA . VAL A 1 109 ? 15.123 13.616 -1.165 1.00 90.75 109 VAL A CA 1
ATOM 877 C C . VAL A 1 109 ? 14.640 13.545 0.285 1.00 90.75 109 VAL A C 1
ATOM 879 O O . VAL A 1 109 ? 14.945 14.414 1.098 1.00 90.75 109 VAL A O 1
ATOM 882 N N . LEU A 1 110 ? 13.916 12.473 0.628 1.00 91.31 110 LEU A N 1
ATOM 883 C CA . LEU A 1 110 ? 13.521 12.151 2.001 1.00 91.31 110 LEU A CA 1
ATOM 884 C C . LEU A 1 110 ? 14.253 10.890 2.469 1.00 91.31 110 LEU A C 1
ATOM 886 O O . LEU A 1 110 ? 14.062 9.813 1.904 1.00 91.31 110 LEU A O 1
ATOM 890 N N . VAL A 1 111 ? 15.028 11.018 3.545 1.00 88.50 111 VAL A N 1
ATOM 891 C CA . VAL A 1 111 ? 15.612 9.883 4.266 1.00 88.50 111 VAL A CA 1
ATOM 892 C C . VAL A 1 111 ? 14.849 9.701 5.572 1.00 88.50 111 VAL A C 1
ATOM 894 O O . VAL A 1 111 ? 14.852 10.585 6.424 1.00 88.50 111 VAL A O 1
ATOM 897 N N . ALA A 1 112 ? 14.197 8.550 5.730 1.00 87.94 112 ALA A N 1
ATOM 898 C CA . ALA A 1 112 ? 13.477 8.192 6.946 1.00 87.94 112 ALA A CA 1
ATOM 899 C C . ALA A 1 112 ? 14.090 6.936 7.573 1.00 87.94 112 ALA A C 1
ATOM 901 O O . ALA A 1 112 ? 14.249 5.912 6.906 1.00 87.94 112 ALA A O 1
ATOM 902 N N . GLN A 1 113 ? 14.403 7.013 8.866 1.00 85.44 113 GLN A N 1
ATOM 903 C CA . GLN A 1 113 ? 14.906 5.897 9.657 1.00 85.44 113 GLN A CA 1
ATOM 904 C C . GLN A 1 113 ? 13.905 5.567 10.762 1.00 85.44 113 GLN A C 1
ATOM 906 O O . GLN A 1 113 ? 13.493 6.443 11.517 1.00 85.44 113 GLN A O 1
ATOM 911 N N . MET A 1 114 ? 13.540 4.290 10.869 1.00 85.88 114 MET A N 1
ATOM 912 C CA . MET A 1 114 ? 12.667 3.783 11.923 1.00 85.88 114 MET A CA 1
ATOM 913 C C . MET A 1 114 ? 13.412 2.714 12.716 1.00 85.88 114 MET A C 1
ATOM 915 O O . MET A 1 114 ? 13.873 1.721 12.150 1.00 85.88 114 MET A O 1
ATOM 919 N N . THR A 1 115 ? 13.546 2.924 14.023 1.00 85.44 115 THR A N 1
ATOM 920 C CA . THR A 1 115 ? 14.242 2.011 14.936 1.00 85.44 115 THR A CA 1
ATOM 921 C C . THR A 1 115 ? 13.267 1.431 15.953 1.00 85.44 115 THR A C 1
ATOM 923 O O . THR A 1 115 ? 12.423 2.176 16.450 1.00 85.44 115 THR A O 1
ATOM 926 N N . PRO A 1 116 ? 13.378 0.135 16.291 1.00 89.06 116 PRO A N 1
ATOM 927 C CA . PRO A 1 116 ? 12.541 -0.452 17.327 1.00 89.06 116 PRO A CA 1
ATOM 928 C C . PRO A 1 116 ? 12.848 0.199 18.679 1.00 89.06 116 PRO A C 1
ATOM 930 O O . PRO A 1 116 ? 14.012 0.325 19.062 1.00 89.06 116 PRO A O 1
ATOM 933 N N . ASP A 1 117 ? 11.799 0.580 19.397 1.00 91.31 117 ASP A N 1
ATOM 934 C CA . ASP A 1 117 ? 11.862 1.106 20.758 1.00 91.31 117 ASP A CA 1
ATOM 935 C C . ASP A 1 117 ? 11.012 0.195 21.667 1.00 91.31 117 ASP A C 1
ATOM 937 O O . ASP A 1 117 ? 9.790 0.159 21.502 1.00 91.31 117 ASP A O 1
ATOM 941 N N . PRO A 1 118 ? 11.630 -0.560 22.601 1.00 94.06 118 PRO A N 1
ATOM 942 C CA . PRO A 1 118 ? 10.921 -1.470 23.506 1.00 94.06 118 PRO A CA 1
ATOM 943 C C . PRO A 1 118 ? 9.872 -0.797 24.397 1.00 94.06 118 PRO A C 1
ATOM 945 O O . PRO A 1 118 ? 8.967 -1.470 24.886 1.00 94.06 118 PRO A O 1
ATOM 948 N N . ASP A 1 119 ? 9.987 0.512 24.625 1.00 96.62 119 ASP A N 1
ATOM 949 C CA . ASP A 1 119 ? 9.062 1.272 25.463 1.00 96.62 119 A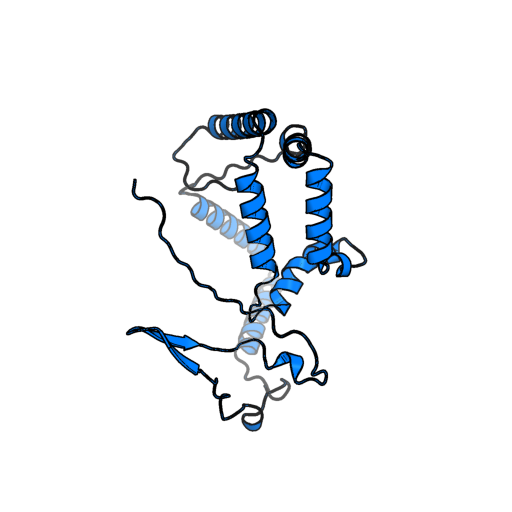SP A CA 1
ATOM 950 C C . ASP A 1 119 ? 8.051 2.087 24.639 1.00 96.62 119 ASP A C 1
ATOM 952 O O . ASP A 1 119 ? 7.240 2.815 25.214 1.00 96.62 119 ASP A O 1
ATOM 956 N N . PHE A 1 120 ? 8.045 1.956 23.304 1.00 96.31 120 PHE A N 1
ATOM 957 C CA . PHE A 1 120 ? 7.119 2.676 22.422 1.00 96.31 120 PHE A CA 1
ATOM 958 C C . PHE A 1 120 ? 5.652 2.452 22.810 1.00 96.31 120 PHE A C 1
ATOM 960 O O . PHE A 1 120 ? 4.936 3.418 23.056 1.00 96.31 120 PHE A O 1
ATOM 967 N N . GLU A 1 121 ? 5.228 1.194 22.965 1.00 96.94 121 GLU A N 1
ATOM 968 C CA . GLU A 1 121 ? 3.844 0.860 23.336 1.00 96.94 121 GLU A CA 1
ATOM 969 C C . GLU A 1 121 ? 3.454 1.425 24.708 1.00 96.94 121 GLU A C 1
ATOM 971 O O . GLU A 1 121 ? 2.340 1.913 24.893 1.00 96.94 121 GLU A O 1
ATOM 976 N N . LYS A 1 122 ? 4.382 1.411 25.677 1.00 97.56 122 LYS A N 1
ATOM 977 C CA . LYS A 1 122 ? 4.132 1.987 27.006 1.00 97.56 122 LYS A CA 1
ATOM 978 C C . LYS A 1 122 ? 3.932 3.500 26.925 1.00 97.56 122 LYS A C 1
ATOM 980 O O . LYS A 1 122 ? 3.061 4.026 27.613 1.00 97.56 122 LYS A O 1
ATOM 985 N N . ARG A 1 123 ? 4.729 4.197 26.104 1.00 97.38 123 ARG A N 1
ATOM 986 C CA . ARG A 1 123 ? 4.607 5.650 25.902 1.00 97.38 123 ARG A CA 1
ATOM 987 C C . ARG A 1 123 ? 3.307 6.019 25.196 1.00 97.38 123 ARG A C 1
ATOM 989 O O . ARG A 1 123 ? 2.634 6.930 25.666 1.00 97.38 123 ARG A O 1
ATOM 996 N N . GLU A 1 124 ? 2.937 5.296 24.140 1.00 98.00 124 GLU A N 1
ATOM 997 C CA . GLU A 1 124 ? 1.665 5.500 23.433 1.00 98.00 124 GLU A CA 1
ATOM 998 C C . GLU A 1 124 ? 0.474 5.309 24.377 1.00 98.00 124 GLU A C 1
ATOM 1000 O O . GLU A 1 124 ? -0.380 6.187 24.479 1.00 98.00 124 GLU A O 1
ATOM 1005 N N . LYS A 1 125 ? 0.468 4.228 25.168 1.00 98.00 125 LYS A N 1
ATOM 1006 C CA . LYS A 1 125 ? -0.599 3.976 26.144 1.00 98.00 125 LYS A CA 1
ATOM 1007 C C . LYS A 1 125 ? -0.683 5.067 27.213 1.00 98.00 125 LYS A C 1
ATOM 1009 O O . LYS A 1 125 ? -1.772 5.529 27.538 1.00 98.00 125 LYS A O 1
ATOM 1014 N N . ALA A 1 126 ? 0.454 5.512 27.748 1.00 98.06 126 ALA A N 1
ATOM 1015 C CA . ALA A 1 126 ? 0.477 6.593 28.731 1.00 98.06 126 ALA A CA 1
ATOM 1016 C C . ALA A 1 126 ? -0.027 7.927 28.143 1.00 98.06 126 ALA A C 1
ATOM 1018 O O . ALA A 1 126 ? -0.725 8.678 28.828 1.00 98.06 126 ALA A O 1
ATOM 1019 N N . ALA A 1 127 ? 0.302 8.220 26.879 1.00 98.00 127 ALA A N 1
ATOM 1020 C CA . ALA A 1 127 ? -0.203 9.390 26.165 1.00 98.00 127 ALA A CA 1
ATOM 1021 C C . ALA A 1 127 ? -1.720 9.303 25.923 1.00 98.00 127 ALA A C 1
ATOM 1023 O O . ALA A 1 127 ? -2.430 10.284 26.150 1.00 98.00 127 ALA A O 1
ATOM 1024 N N . GLU A 1 128 ? -2.225 8.129 25.540 1.00 98.38 128 GLU A N 1
ATOM 1025 C CA . GLU A 1 128 ? -3.658 7.874 25.377 1.00 98.38 128 GLU A CA 1
ATOM 1026 C C . GLU A 1 128 ? -4.415 8.023 26.705 1.00 98.38 128 GLU A C 1
ATOM 1028 O O . GLU A 1 128 ? -5.406 8.749 26.767 1.00 98.38 128 GLU A O 1
ATOM 1033 N N . GLU A 1 129 ? -3.922 7.425 27.794 1.00 98.25 129 GLU A N 1
ATOM 1034 C CA . GLU A 1 129 ? -4.518 7.548 29.132 1.00 98.25 129 GLU A CA 1
ATOM 1035 C C . GLU A 1 129 ? -4.543 9.006 29.615 1.00 98.25 129 GLU A C 1
ATOM 1037 O O . GLU A 1 129 ? -5.522 9.461 30.214 1.00 98.25 129 GLU A O 1
ATOM 1042 N N . ALA A 1 130 ? -3.484 9.772 29.335 1.00 98.06 130 ALA A N 1
ATOM 1043 C CA . ALA A 1 130 ? -3.433 11.194 29.655 1.00 98.06 130 ALA A CA 1
ATOM 1044 C C . ALA A 1 130 ? -4.432 12.017 28.825 1.00 98.06 130 ALA A C 1
ATOM 1046 O O . ALA A 1 130 ? -5.100 12.897 29.375 1.00 98.06 130 ALA A O 1
ATOM 1047 N N . LEU A 1 131 ? -4.570 11.721 27.529 1.00 98.12 131 LEU A N 1
ATOM 1048 C CA . LEU A 1 131 ? -5.555 12.356 26.654 1.00 98.12 131 LEU A CA 1
ATOM 1049 C C . LEU A 1 131 ? -6.989 12.012 27.075 1.00 98.12 131 LEU A C 1
ATOM 1051 O O . LEU A 1 131 ? -7.855 12.885 27.091 1.00 98.12 131 LEU A O 1
ATOM 1055 N N . LEU A 1 132 ? -7.246 10.757 27.440 1.00 97.69 132 LEU A N 1
ATOM 1056 C CA . LEU A 1 132 ? -8.548 10.323 27.930 1.00 97.69 132 LEU A CA 1
ATOM 1057 C C . LEU A 1 132 ? -8.900 11.047 29.229 1.00 97.69 132 LEU A C 1
ATOM 1059 O O . LEU A 1 132 ? -9.987 11.609 29.339 1.00 97.69 132 LEU A O 1
ATOM 1063 N N . ARG A 1 133 ? -7.971 11.091 30.191 1.00 97.44 133 ARG A N 1
ATOM 1064 C CA . ARG A 1 133 ? -8.172 11.804 31.456 1.00 97.44 133 ARG A CA 1
ATOM 1065 C C . ARG A 1 133 ? -8.478 13.282 31.229 1.00 97.44 133 ARG A C 1
ATOM 1067 O O . ARG A 1 133 ? -9.445 13.767 31.802 1.00 97.44 133 ARG A O 1
ATOM 1074 N N . SER A 1 134 ? -7.732 13.969 30.360 1.00 97.56 134 SER A N 1
ATOM 1075 C CA . SER A 1 134 ? -7.982 15.391 30.087 1.00 97.56 134 SER A CA 1
ATOM 1076 C C . SER A 1 134 ? -9.343 15.627 29.427 1.00 97.56 134 SER A C 1
ATOM 1078 O O . SER A 1 134 ? -10.061 16.547 29.814 1.00 97.56 134 SER A O 1
ATOM 1080 N N . LYS A 1 135 ? -9.751 14.760 28.490 1.00 96.62 135 LYS A N 1
ATOM 1081 C CA . LYS A 1 135 ? -11.094 14.802 27.895 1.00 96.62 135 LYS A CA 1
ATOM 1082 C C . LYS A 1 135 ? -12.178 14.574 28.938 1.00 96.62 135 LYS A C 1
ATOM 1084 O O . LYS A 1 135 ? -13.166 15.292 28.934 1.00 96.62 135 LYS A O 1
ATOM 1089 N N . VAL A 1 136 ? -11.992 13.604 29.830 1.00 95.19 136 VAL A N 1
ATOM 1090 C CA . VAL A 1 136 ? -12.955 13.305 30.891 1.00 95.19 136 VAL A CA 1
ATOM 1091 C C . VAL A 1 136 ? -13.047 14.473 31.869 1.00 95.19 136 VAL A C 1
ATOM 1093 O O . VAL A 1 136 ? -14.152 14.899 32.173 1.00 95.19 136 VAL A O 1
ATOM 1096 N N . GLU A 1 137 ? -11.928 15.013 32.350 1.00 95.81 137 GLU A N 1
ATOM 1097 C CA . GLU A 1 137 ? -11.881 16.154 33.279 1.00 95.81 137 GLU A CA 1
ATOM 1098 C C . GLU A 1 137 ? -12.519 17.423 32.703 1.00 95.81 137 GLU A C 1
ATOM 1100 O O . GLU A 1 137 ? -13.164 18.157 33.448 1.00 95.81 137 GLU A O 1
ATOM 1105 N N . ALA A 1 138 ? -12.408 17.642 31.390 1.00 95.69 138 ALA A N 1
ATOM 1106 C CA . ALA A 1 138 ? -13.047 18.762 30.706 1.00 95.69 138 ALA A CA 1
ATOM 1107 C C . ALA A 1 138 ? -14.584 18.663 30.650 1.00 95.69 138 ALA A C 1
ATOM 1109 O O . ALA A 1 138 ? -15.232 19.684 30.433 1.00 95.69 138 ALA A O 1
ATOM 1110 N N . LEU A 1 139 ? -15.170 17.474 30.851 1.00 95.00 139 LEU A N 1
ATOM 1111 C CA . LEU A 1 139 ? -16.622 17.290 30.794 1.00 95.00 139 LEU A CA 1
ATOM 1112 C C . LEU A 1 139 ? -17.312 17.776 32.071 1.00 95.00 139 LEU A C 1
ATOM 1114 O O . LEU A 1 139 ? -17.050 17.281 33.179 1.00 95.00 139 LEU A O 1
ATOM 1118 N N . GLY A 1 140 ? -18.291 18.659 31.886 1.00 95.19 140 GLY A N 1
ATOM 1119 C CA . GLY A 1 140 ? -19.244 19.058 32.914 1.00 95.19 140 GLY A CA 1
ATOM 1120 C C . GLY A 1 140 ? -20.196 17.924 33.320 1.00 95.19 140 GLY A C 1
ATOM 1121 O O . GLY A 1 140 ? -20.284 16.875 32.680 1.00 95.19 140 GLY A O 1
ATOM 1122 N N . ALA A 1 141 ? -20.949 18.134 34.402 1.00 93.69 141 ALA A N 1
ATOM 1123 C CA . ALA A 1 141 ? -21.862 17.119 34.938 1.00 93.69 141 ALA A CA 1
ATOM 1124 C C . ALA A 1 141 ? -22.963 16.701 33.943 1.00 93.69 141 ALA A C 1
ATOM 1126 O O . ALA A 1 141 ? -23.286 15.518 33.857 1.00 93.69 141 ALA A O 1
ATOM 1127 N N . GLU A 1 142 ? -23.510 17.646 33.176 1.00 95.00 142 GLU A N 1
ATOM 1128 C CA . GLU A 1 142 ? -24.546 17.357 32.175 1.00 95.00 142 GLU A CA 1
ATOM 1129 C C . GLU A 1 142 ? -23.977 16.637 30.945 1.00 95.00 142 GLU A C 1
ATOM 1131 O O . GLU A 1 142 ? -24.563 15.667 30.476 1.00 95.00 142 GLU A O 1
ATOM 1136 N N . GLU A 1 143 ? -22.782 17.008 30.484 1.00 95.25 143 GLU A N 1
ATOM 1137 C CA . GLU A 1 143 ? -22.128 16.340 29.350 1.00 95.25 143 GLU A CA 1
ATOM 1138 C C . GLU A 1 143 ? -21.787 14.880 29.671 1.00 95.25 143 GLU A C 1
ATOM 1140 O O . GLU A 1 143 ? -21.956 13.999 28.833 1.00 95.25 143 GLU A O 1
ATOM 1145 N N . ARG A 1 144 ? -21.380 14.586 30.913 1.00 94.69 144 ARG A N 1
ATOM 1146 C CA . ARG A 1 144 ? -21.155 13.203 31.370 1.00 94.69 144 ARG A CA 1
ATOM 1147 C C . ARG A 1 144 ? -22.429 12.363 31.333 1.00 94.69 144 ARG A C 1
ATOM 1149 O O . ARG A 1 144 ? -22.368 11.194 30.954 1.00 94.69 144 ARG A O 1
ATOM 1156 N N . LYS A 1 145 ? -23.573 12.942 31.715 1.00 95.69 145 LYS A N 1
ATOM 1157 C CA . LYS A 1 145 ? -24.874 12.262 31.620 1.00 95.69 145 LYS A CA 1
ATOM 1158 C C . LYS A 1 145 ? -25.258 12.011 30.165 1.00 95.69 145 LYS A C 1
ATOM 1160 O O . LYS A 1 145 ? -25.723 10.920 29.852 1.00 95.69 145 LYS A O 1
ATOM 1165 N N . GLU A 1 146 ? -25.026 12.979 29.280 1.00 96.75 146 GLU A N 1
ATOM 1166 C CA . GLU A 1 146 ? -25.295 12.816 27.849 1.00 96.75 146 GLU A CA 1
ATOM 1167 C C . GLU A 1 146 ? -24.415 11.729 27.219 1.00 96.75 146 GLU A C 1
ATOM 1169 O O . GLU A 1 146 ? -24.934 10.887 26.493 1.00 96.75 146 GLU A O 1
ATOM 1174 N N . VAL A 1 147 ? -23.121 11.654 27.555 1.00 96.38 147 VAL A N 1
ATOM 1175 C CA . VAL A 1 147 ? -22.239 10.569 27.079 1.00 96.38 147 VAL A CA 1
ATOM 1176 C C . VAL A 1 147 ? -22.743 9.194 27.527 1.00 96.38 147 VAL A C 1
ATOM 1178 O O . VAL A 1 147 ? -22.789 8.270 26.717 1.00 96.38 147 VAL A O 1
ATOM 1181 N N . LEU A 1 148 ? -23.162 9.050 28.789 1.00 96.25 148 LEU A N 1
ATOM 1182 C CA . LEU A 1 148 ? -23.738 7.794 29.288 1.00 96.25 148 LEU A CA 1
ATOM 1183 C C . LEU A 1 148 ? -25.024 7.427 28.544 1.00 96.25 148 LEU A C 1
ATOM 1185 O O . LEU A 1 148 ? -25.176 6.297 28.089 1.00 96.25 148 LEU A O 1
ATOM 1189 N N . LYS A 1 149 ? -25.915 8.397 28.347 1.00 97.38 149 LYS A N 1
ATOM 1190 C CA . LYS A 1 149 ? -27.160 8.207 27.602 1.00 97.38 149 LYS A CA 1
ATOM 1191 C C . LYS A 1 149 ? -26.908 7.826 26.140 1.00 97.38 149 LYS A C 1
ATOM 1193 O O . LYS A 1 149 ? -27.601 6.961 25.612 1.00 97.38 149 LYS A O 1
ATOM 1198 N N . MET A 1 150 ? -25.915 8.433 25.486 1.00 97.81 150 MET A N 1
ATOM 1199 C CA . MET A 1 150 ? -25.487 8.055 24.135 1.00 97.81 150 MET A CA 1
ATOM 1200 C C . MET A 1 150 ? -24.931 6.631 24.103 1.00 97.81 150 MET A C 1
ATOM 1202 O O . MET A 1 150 ? -25.254 5.886 23.183 1.00 97.81 150 MET A O 1
ATOM 1206 N N . ALA A 1 151 ? -24.142 6.234 25.106 1.00 97.62 151 ALA A N 1
ATOM 1207 C CA . ALA A 1 151 ? -23.608 4.878 25.207 1.00 97.62 151 ALA A CA 1
ATOM 1208 C C . ALA A 1 151 ? -24.724 3.835 25.390 1.00 97.62 151 ALA A C 1
ATOM 1210 O O . ALA A 1 151 ? -24.730 2.816 24.704 1.00 97.62 151 ALA A O 1
ATOM 1211 N N . GLU A 1 152 ? -25.708 4.108 26.251 1.00 97.69 152 GLU A N 1
ATOM 1212 C CA . GLU A 1 152 ? -26.883 3.247 26.437 1.00 97.69 152 GLU A CA 1
ATOM 1213 C C . GLU A 1 152 ? -27.742 3.161 25.168 1.00 97.69 152 GLU A C 1
ATOM 1215 O O . GLU A 1 152 ? -28.165 2.072 24.774 1.00 97.69 152 GLU A O 1
ATOM 1220 N N . ALA A 1 153 ? -27.980 4.293 24.499 1.00 97.62 153 ALA A N 1
ATOM 1221 C CA . ALA A 1 153 ? -28.722 4.335 23.243 1.00 97.62 153 ALA A CA 1
ATOM 1222 C C . ALA A 1 153 ? -28.002 3.556 22.131 1.00 97.62 153 ALA A C 1
ATOM 1224 O O . ALA A 1 153 ? -28.640 2.768 21.432 1.00 97.62 153 ALA A O 1
ATOM 1225 N N . LEU A 1 154 ? -26.680 3.719 22.011 1.00 98.12 154 LEU A N 1
ATOM 1226 C CA . LEU A 1 154 ? -25.849 2.977 21.065 1.00 98.12 154 LEU A CA 1
ATOM 1227 C C . LEU A 1 154 ? -25.908 1.472 21.341 1.00 98.12 154 LEU A C 1
ATOM 1229 O O . LEU A 1 154 ? -26.143 0.694 20.421 1.00 98.12 154 LEU A O 1
ATOM 1233 N N . GLN A 1 155 ? -25.760 1.063 22.604 1.00 97.94 155 GLN A N 1
ATOM 1234 C CA . GLN A 1 155 ? -25.836 -0.344 22.995 1.00 97.94 155 GLN A CA 1
ATOM 1235 C C . GLN A 1 155 ? -27.209 -0.944 22.676 1.00 97.94 155 GLN A C 1
ATOM 1237 O O . GLN A 1 155 ? -27.296 -2.078 22.202 1.00 97.94 155 GLN A O 1
ATOM 1242 N N . LYS A 1 156 ? -28.287 -0.188 22.918 1.00 97.31 156 LYS A N 1
ATOM 1243 C CA . LYS A 1 156 ? -29.648 -0.604 22.572 1.00 97.31 156 LYS A CA 1
ATOM 1244 C C . LYS A 1 156 ? -29.818 -0.762 21.063 1.00 97.31 156 LYS A C 1
ATOM 1246 O O . LYS A 1 156 ? -30.414 -1.747 20.648 1.00 97.31 156 LYS A O 1
ATOM 1251 N N . GLN A 1 157 ? -29.289 0.168 20.267 1.00 95.94 157 GLN A N 1
ATOM 1252 C CA . GLN A 1 157 ? -29.357 0.104 18.808 1.00 95.94 157 GLN A CA 1
ATOM 1253 C C . GLN A 1 157 ? -28.567 -1.090 18.256 1.00 95.94 157 GLN A C 1
ATOM 1255 O O . GLN A 1 157 ? -29.087 -1.822 17.429 1.00 95.94 157 GLN A O 1
ATOM 1260 N N . GLN A 1 158 ? -27.353 -1.341 18.754 1.00 96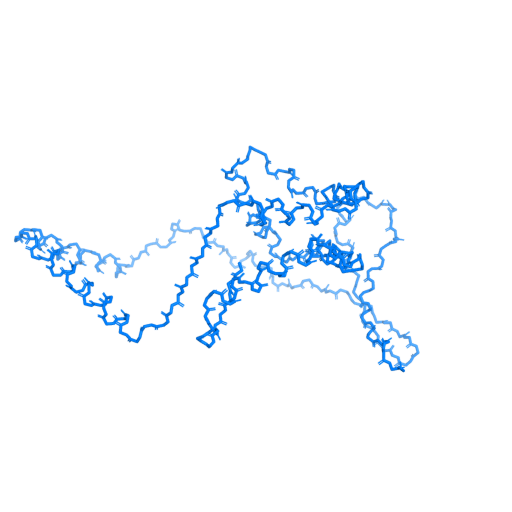.44 158 GLN A N 1
ATOM 1261 C CA . GLN A 1 158 ? -26.535 -2.486 18.329 1.00 96.44 158 GLN A CA 1
ATOM 1262 C C . GLN A 1 158 ? -27.162 -3.846 18.677 1.00 96.44 158 GLN A C 1
ATOM 1264 O O . GLN A 1 158 ? -26.894 -4.831 17.996 1.00 96.44 158 GLN A O 1
ATOM 1269 N N . ASN A 1 159 ? -27.985 -3.902 19.729 1.00 96.12 159 ASN A N 1
ATOM 1270 C CA . ASN A 1 159 ? -28.697 -5.111 20.154 1.00 96.12 159 ASN A CA 1
ATOM 1271 C C . ASN A 1 159 ? -30.111 -5.226 19.562 1.00 96.12 159 ASN A C 1
ATOM 1273 O O . ASN A 1 159 ? -30.812 -6.197 19.849 1.00 96.12 159 ASN A O 1
ATOM 1277 N N . GLN A 1 160 ? -30.573 -4.221 18.819 1.00 95.81 160 GLN A N 1
ATOM 1278 C CA . GLN A 1 160 ? -31.906 -4.225 18.238 1.00 95.81 160 GLN A CA 1
ATOM 1279 C C . GLN A 1 160 ? -31.942 -5.184 17.045 1.00 95.81 160 GLN A C 1
ATOM 1281 O O . GLN A 1 160 ? -31.068 -5.146 16.185 1.00 95.81 160 GLN A O 1
ATOM 1286 N N . GLU A 1 161 ? -32.975 -6.023 16.968 1.00 93.19 161 GLU A N 1
ATOM 1287 C CA . GLU A 1 161 ? -33.242 -6.780 15.746 1.00 93.19 161 GLU A CA 1
ATOM 1288 C C . GLU A 1 161 ? -33.693 -5.815 14.641 1.00 93.19 161 GLU A C 1
ATOM 1290 O O . GLU A 1 161 ? -34.696 -5.107 14.779 1.00 93.19 161 GLU A O 1
ATOM 1295 N N . GLU A 1 162 ? -32.917 -5.759 13.560 1.00 92.00 162 GLU A N 1
ATOM 1296 C CA . GLU A 1 1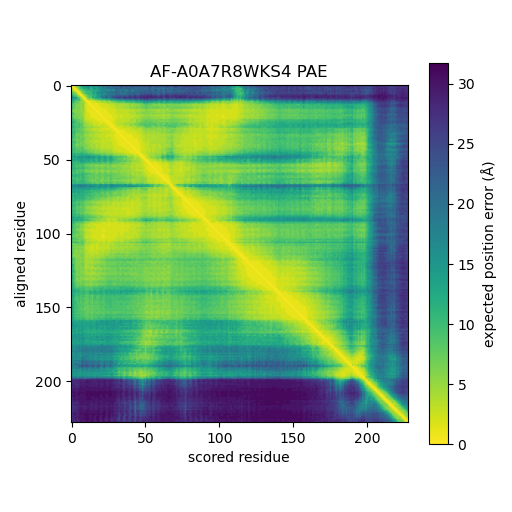62 ? -33.167 -4.894 12.408 1.00 92.00 162 GLU A CA 1
ATOM 1297 C C . GLU A 1 162 ? -33.966 -5.626 11.321 1.00 92.00 162 GLU A C 1
ATOM 1299 O O . GLU A 1 162 ? -33.843 -6.838 11.127 1.00 92.00 162 GLU A O 1
ATOM 1304 N N . ASP A 1 163 ? -34.779 -4.877 10.575 1.00 93.50 163 ASP A N 1
ATOM 1305 C CA . ASP A 1 163 ? -35.483 -5.401 9.407 1.00 93.50 163 ASP A CA 1
ATOM 1306 C C . ASP A 1 163 ? -34.532 -5.488 8.206 1.00 93.50 163 ASP A C 1
ATOM 1308 O O . ASP A 1 163 ? -34.168 -4.481 7.597 1.00 93.50 163 ASP A O 1
ATOM 1312 N N . LEU A 1 164 ? -34.148 -6.711 7.845 1.00 91.56 164 LEU A N 1
ATOM 1313 C CA . LEU A 1 164 ? -33.244 -6.976 6.725 1.00 91.56 164 LEU A CA 1
ATOM 1314 C C . LEU A 1 164 ? -33.944 -6.959 5.355 1.00 91.56 164 LEU A C 1
ATOM 1316 O O . LEU A 1 164 ? -33.266 -7.048 4.332 1.00 91.56 164 LEU A O 1
ATOM 1320 N N . SER A 1 165 ? -35.278 -6.835 5.300 1.00 93.00 165 SER A N 1
ATOM 1321 C CA . SER A 1 165 ? -36.043 -6.878 4.042 1.00 93.00 165 SER A CA 1
ATOM 1322 C C . SER A 1 165 ? -35.770 -5.693 3.107 1.00 93.00 165 SER A C 1
ATOM 1324 O O . SER A 1 165 ? -36.041 -5.774 1.909 1.00 93.00 165 SER A O 1
ATOM 1326 N N . VAL A 1 166 ? -35.190 -4.612 3.635 1.00 93.75 166 VAL A N 1
ATOM 1327 C CA . VAL A 1 166 ? -34.792 -3.420 2.871 1.00 93.75 166 VAL A CA 1
ATOM 1328 C C . VAL A 1 166 ? -33.530 -3.633 2.028 1.00 93.75 166 VAL A C 1
ATOM 1330 O O . VAL A 1 166 ? -33.252 -2.833 1.133 1.00 93.75 166 VAL A O 1
ATOM 1333 N N . LEU A 1 167 ? -32.751 -4.686 2.303 1.00 94.88 167 LEU A N 1
ATOM 1334 C CA . LEU A 1 167 ? -31.526 -4.993 1.570 1.00 94.88 167 LEU A CA 1
ATOM 1335 C C . LEU A 1 167 ? -31.835 -5.831 0.319 1.00 94.88 167 LEU A C 1
ATOM 1337 O O . LEU A 1 167 ? -32.618 -6.781 0.389 1.00 94.88 167 LEU A O 1
ATOM 1341 N N . PRO A 1 168 ? -31.204 -5.539 -0.834 1.00 94.50 168 PRO A N 1
ATOM 1342 C CA . PRO A 1 168 ? -31.334 -6.395 -2.005 1.00 94.50 168 PRO A CA 1
ATOM 1343 C C . PRO A 1 168 ? -30.736 -7.780 -1.713 1.00 94.50 168 PRO A C 1
ATOM 1345 O O . PRO A 1 168 ? -29.598 -7.891 -1.257 1.00 94.50 168 PRO A O 1
ATOM 1348 N N . ILE A 1 169 ? -31.498 -8.835 -2.010 1.00 93.12 169 ILE A N 1
ATOM 1349 C CA . ILE A 1 169 ? -31.075 -10.234 -1.871 1.00 93.12 169 ILE A CA 1
ATOM 1350 C C . ILE A 1 169 ? -31.104 -10.939 -3.227 1.00 93.12 169 ILE A C 1
ATOM 1352 O O . ILE A 1 169 ? -32.056 -10.786 -3.994 1.00 93.12 169 ILE A O 1
ATOM 1356 N N . LEU A 1 170 ? -30.072 -11.738 -3.502 1.00 94.38 170 LEU A N 1
ATOM 1357 C CA . LEU A 1 170 ? -30.095 -12.695 -4.608 1.00 94.38 170 LEU A CA 1
ATOM 1358 C C . LEU A 1 170 ? -30.929 -13.916 -4.214 1.00 94.38 170 LEU A C 1
ATOM 1360 O O . LEU A 1 170 ? -30.943 -14.336 -3.052 1.00 94.38 170 LEU A O 1
ATOM 1364 N N . LYS A 1 171 ? -31.623 -14.509 -5.183 1.00 92.69 171 LYS A N 1
ATOM 1365 C CA . LYS A 1 171 ? -32.420 -15.723 -4.966 1.00 92.69 171 LYS A CA 1
A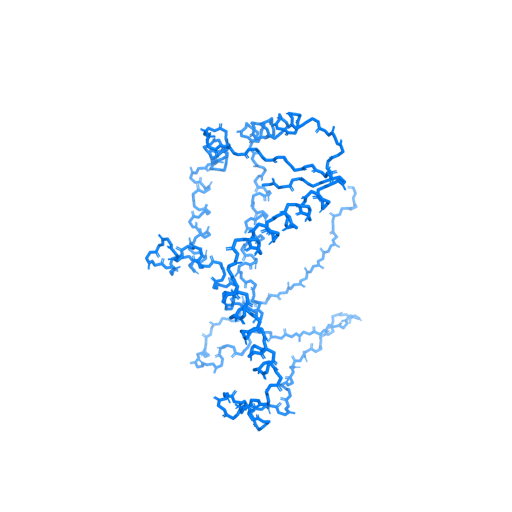TOM 1366 C C . LYS A 1 171 ? -31.581 -16.963 -5.237 1.00 92.69 171 LYS A C 1
ATOM 1368 O O . LYS A 1 171 ? -30.778 -16.998 -6.157 1.00 92.69 171 LYS A O 1
ATOM 1373 N N . ILE A 1 172 ? -31.866 -18.056 -4.528 1.00 93.00 172 ILE A N 1
ATOM 1374 C CA . ILE A 1 172 ? -31.242 -19.368 -4.804 1.00 93.00 172 ILE A CA 1
ATOM 1375 C C . ILE A 1 172 ? -31.497 -19.814 -6.256 1.00 93.00 172 ILE A C 1
ATOM 1377 O O . ILE A 1 172 ? -30.678 -20.503 -6.852 1.00 93.00 172 ILE A O 1
ATOM 1381 N N . SER A 1 173 ? -32.624 -19.405 -6.847 1.00 92.88 173 SER A N 1
ATOM 1382 C CA . SER A 1 173 ? -32.945 -19.671 -8.253 1.00 92.88 173 SER A CA 1
ATOM 1383 C C . SER A 1 173 ? -32.020 -18.973 -9.257 1.00 92.88 173 SER A C 1
ATOM 1385 O O . SER A 1 173 ? -32.048 -19.343 -10.423 1.00 92.88 173 SER A O 1
ATOM 1387 N N . GLU A 1 174 ? -31.250 -17.970 -8.833 1.00 91.38 174 GLU A N 1
ATOM 1388 C CA . GLU A 1 174 ? -30.305 -17.218 -9.675 1.00 91.38 174 GLU A CA 1
ATOM 1389 C C . GLU A 1 174 ? -28.901 -17.846 -9.676 1.00 91.38 174 GLU A C 1
ATOM 1391 O O . GLU A 1 174 ? -28.029 -17.400 -10.413 1.00 91.38 174 GLU A O 1
ATOM 1396 N N . ILE A 1 175 ? -28.679 -18.893 -8.872 1.00 91.94 175 ILE A N 1
ATOM 1397 C CA . ILE A 1 175 ? -27.425 -19.647 -8.838 1.00 91.94 175 ILE A CA 1
ATOM 1398 C C . ILE A 1 175 ? -27.509 -20.776 -9.869 1.00 91.94 175 ILE A C 1
ATOM 1400 O O . ILE A 1 175 ? -28.396 -21.635 -9.795 1.00 91.94 175 ILE A O 1
ATOM 1404 N N . GLU A 1 176 ? -26.569 -20.805 -10.812 1.00 92.19 176 GLU A N 1
ATOM 1405 C CA . GLU A 1 176 ? -26.430 -21.918 -11.750 1.00 92.19 176 GLU A CA 1
ATOM 1406 C C . GLU A 1 176 ? -26.177 -23.230 -10.994 1.00 92.19 176 GLU A C 1
ATOM 1408 O O . GLU A 1 176 ? -25.290 -23.335 -10.148 1.00 92.19 176 GLU A O 1
ATOM 1413 N N . ARG A 1 177 ? -26.994 -24.254 -11.275 1.00 90.50 177 ARG A N 1
ATOM 1414 C CA . ARG A 1 177 ? -26.940 -25.551 -10.570 1.00 90.50 177 ARG A CA 1
ATOM 1415 C C . ARG A 1 177 ? -25.912 -26.519 -11.148 1.00 90.50 177 ARG A C 1
ATOM 1417 O O . ARG A 1 177 ? -25.701 -27.593 -10.589 1.00 90.50 177 ARG A O 1
ATOM 1424 N N . THR A 1 178 ? -25.325 -26.164 -12.280 1.00 90.12 178 THR A N 1
ATOM 1425 C CA . THR A 1 178 ? -24.380 -26.981 -13.035 1.00 90.12 178 THR A CA 1
ATOM 1426 C C . THR A 1 178 ? -23.197 -26.119 -13.422 1.00 90.12 178 THR A C 1
ATOM 1428 O O . THR A 1 178 ? -23.384 -24.965 -13.789 1.00 90.12 178 THR A O 1
ATOM 1431 N N . VAL A 1 179 ? -22.000 -26.691 -13.360 1.00 86.88 179 VAL A N 1
ATOM 1432 C CA . VAL A 1 179 ? -20.780 -26.051 -13.855 1.00 86.88 179 VAL A CA 1
ATOM 1433 C C . VAL A 1 179 ? -20.577 -26.475 -15.305 1.00 86.88 179 VAL A C 1
ATOM 1435 O O . VAL A 1 179 ? -20.844 -27.629 -15.649 1.00 86.88 179 VAL A O 1
ATOM 1438 N N . GLU A 1 180 ? -20.108 -25.561 -16.146 1.00 86.12 180 GLU A N 1
ATOM 1439 C CA . GLU A 1 180 ? -19.734 -25.882 -17.521 1.00 86.12 180 GLU A CA 1
ATOM 1440 C C . GLU A 1 180 ? -18.604 -26.921 -17.549 1.00 86.12 180 GLU A C 1
ATOM 1442 O O . GLU A 1 180 ? -17.593 -26.808 -16.847 1.00 86.12 180 GLU A O 1
ATOM 1447 N N . ALA A 1 181 ? -18.793 -27.970 -18.350 1.00 83.50 181 ALA A N 1
ATOM 1448 C CA . ALA A 1 181 ? -17.773 -28.983 -18.555 1.00 83.50 181 ALA A CA 1
ATOM 1449 C C . ALA A 1 181 ? -16.685 -28.423 -19.474 1.00 83.50 181 ALA A C 1
ATOM 1451 O O . ALA A 1 181 ? -16.962 -27.976 -20.583 1.00 83.50 181 ALA A O 1
ATOM 1452 N N . VAL A 1 182 ? -15.438 -28.479 -19.016 1.00 85.44 182 VAL A N 1
ATOM 1453 C CA . VAL A 1 182 ? -14.287 -28.046 -19.806 1.00 85.44 182 VAL A CA 1
ATOM 1454 C C . VAL A 1 182 ? -13.831 -29.195 -20.701 1.00 85.44 182 VAL A C 1
ATOM 1456 O O . VAL A 1 182 ? -13.400 -30.236 -20.199 1.00 85.44 182 VAL A O 1
ATOM 1459 N N . GLU A 1 183 ? -13.900 -29.004 -22.018 1.00 87.06 183 GLU A N 1
ATOM 1460 C CA . GLU A 1 183 ? -13.362 -29.963 -22.986 1.00 87.06 183 GLU A CA 1
ATOM 1461 C C . GLU A 1 183 ? -11.827 -30.000 -22.918 1.00 87.06 183 GLU A C 1
ATOM 1463 O O . GLU A 1 183 ? -11.151 -28.967 -22.927 1.00 87.06 183 GLU A O 1
ATOM 1468 N N . MET A 1 184 ? -11.273 -31.212 -22.849 1.00 87.06 184 MET A N 1
ATOM 1469 C CA . MET A 1 184 ? -9.836 -31.473 -22.894 1.00 87.06 184 MET A CA 1
ATOM 1470 C C . MET A 1 184 ? -9.556 -32.548 -23.939 1.00 87.06 184 MET A C 1
ATOM 1472 O O . MET A 1 184 ? -10.288 -33.532 -24.034 1.00 87.06 184 MET A O 1
ATOM 1476 N N . GLU A 1 185 ? -8.490 -32.354 -24.703 1.00 90.00 185 GLU A N 1
ATOM 1477 C CA . GLU A 1 185 ? -8.002 -33.297 -25.701 1.00 90.00 185 GLU A CA 1
ATOM 1478 C C . GLU A 1 185 ? -6.828 -34.089 -25.117 1.00 90.00 185 GLU A C 1
ATOM 1480 O O . GLU A 1 185 ? -5.847 -33.501 -24.652 1.00 90.00 185 GLU A O 1
ATOM 1485 N N . ASP A 1 186 ? -6.933 -35.417 -25.129 1.00 90.25 186 ASP A N 1
ATOM 1486 C CA . ASP A 1 186 ? -5.831 -36.305 -24.767 1.00 90.25 186 ASP A CA 1
ATOM 1487 C C . ASP A 1 186 ? -4.954 -36.534 -26.009 1.00 90.25 186 ASP A C 1
ATOM 1489 O O . ASP A 1 186 ? -5.422 -37.040 -27.031 1.00 90.25 186 ASP A O 1
ATOM 1493 N N . ILE A 1 187 ? -3.679 -36.155 -25.930 1.00 91.62 187 ILE A N 1
ATOM 1494 C CA . ILE A 1 187 ? -2.705 -36.305 -27.017 1.00 91.62 187 ILE A CA 1
ATOM 1495 C C . ILE A 1 187 ? -1.555 -37.178 -26.525 1.00 91.62 187 ILE A C 1
ATOM 1497 O O . ILE A 1 187 ? -0.963 -36.897 -25.486 1.00 91.62 187 ILE A O 1
ATOM 1501 N N . ALA A 1 188 ? -1.200 -38.208 -27.289 1.00 90.94 188 ALA A N 1
ATOM 1502 C CA . ALA A 1 188 ? -0.017 -39.022 -27.034 1.00 90.94 188 ALA A CA 1
ATOM 1503 C C . ALA A 1 188 ? 1.102 -38.636 -28.008 1.00 90.94 188 ALA A C 1
ATOM 1505 O O . ALA A 1 188 ? 0.890 -38.630 -29.223 1.00 90.94 188 ALA A O 1
ATOM 1506 N N . ILE A 1 189 ? 2.284 -38.324 -27.476 1.00 91.38 189 ILE A N 1
ATOM 1507 C CA . ILE A 1 189 ? 3.516 -38.183 -28.260 1.00 91.38 189 ILE A CA 1
ATOM 1508 C C . ILE A 1 189 ? 4.493 -39.215 -27.706 1.00 91.38 189 ILE A C 1
ATOM 1510 O O . ILE A 1 189 ? 4.868 -39.148 -26.534 1.00 91.38 189 ILE A O 1
ATOM 1514 N N . ASP A 1 190 ? 4.849 -40.191 -28.541 1.00 91.00 190 ASP A N 1
ATOM 1515 C CA . ASP A 1 190 ? 5.545 -41.416 -28.136 1.00 91.00 190 ASP A CA 1
ATOM 1516 C C . ASP A 1 190 ? 4.825 -42.106 -26.955 1.00 91.00 190 ASP A C 1
ATOM 1518 O O . ASP A 1 190 ? 3.630 -42.397 -27.049 1.00 91.00 190 ASP A O 1
ATOM 1522 N N . ASP A 1 191 ? 5.523 -42.336 -25.839 1.00 89.94 191 ASP A N 1
ATOM 1523 C CA . ASP A 1 191 ? 4.984 -42.966 -24.624 1.00 89.94 191 ASP A CA 1
ATOM 1524 C C . ASP A 1 191 ? 4.450 -41.951 -23.587 1.00 89.94 191 ASP A C 1
ATOM 1526 O O . ASP A 1 191 ? 4.086 -42.329 -22.469 1.00 89.94 191 ASP A O 1
ATOM 1530 N N . ILE A 1 192 ? 4.392 -40.654 -23.921 1.00 90.00 192 ILE A N 1
ATOM 1531 C CA . ILE A 1 192 ? 3.985 -39.587 -22.993 1.00 90.00 192 ILE A CA 1
ATOM 1532 C C . ILE A 1 192 ? 2.579 -39.081 -23.339 1.00 90.00 192 ILE A C 1
ATOM 1534 O O . ILE A 1 192 ? 2.292 -38.691 -24.471 1.00 90.00 192 ILE A O 1
ATOM 1538 N N . GLN A 1 193 ? 1.702 -39.062 -22.332 1.00 91.25 193 GLN A N 1
ATOM 1539 C CA . GLN A 1 193 ? 0.324 -38.575 -22.433 1.00 91.25 193 GLN A CA 1
ATOM 1540 C C . GLN A 1 193 ? 0.232 -37.102 -22.017 1.00 91.25 193 GLN A C 1
ATOM 1542 O O . GLN A 1 193 ? 0.685 -36.725 -20.935 1.00 91.25 193 GLN A O 1
ATOM 1547 N N . PHE A 1 194 ? -0.415 -36.286 -22.843 1.00 89.56 194 PHE A N 1
ATOM 1548 C CA . PHE A 1 194 ? -0.672 -34.868 -22.617 1.00 89.56 194 PHE A CA 1
ATOM 1549 C C . PHE A 1 194 ? -2.174 -34.605 -22.554 1.00 89.56 194 PHE A C 1
ATOM 1551 O O . PHE A 1 194 ? -2.942 -35.185 -23.317 1.00 89.56 194 PHE A O 1
ATOM 1558 N N . LYS A 1 195 ? -2.579 -33.670 -21.689 1.00 88.75 195 LYS A N 1
ATOM 1559 C CA . LYS A 1 195 ? -3.919 -33.075 -21.711 1.00 88.75 195 LYS A CA 1
ATOM 1560 C C . LYS A 1 195 ? -3.831 -31.656 -22.229 1.00 88.75 195 LYS A C 1
ATOM 1562 O O . LYS A 1 195 ? -3.116 -30.836 -21.654 1.00 88.75 195 LYS A O 1
ATOM 1567 N N . VAL A 1 196 ? -4.568 -31.369 -23.290 1.00 88.19 196 VAL A N 1
ATOM 1568 C CA . VAL A 1 196 ? -4.574 -30.061 -23.940 1.00 88.19 196 VAL A CA 1
ATOM 1569 C C . VAL A 1 196 ? -5.942 -29.417 -23.785 1.00 88.19 196 VAL A C 1
ATOM 1571 O O . VAL A 1 196 ? -6.971 -30.029 -24.060 1.00 88.19 196 VAL A O 1
ATOM 1574 N N . ARG A 1 197 ? -5.945 -28.157 -23.347 1.00 84.81 197 ARG A N 1
ATOM 1575 C CA . ARG A 1 197 ? -7.132 -27.305 -23.288 1.00 84.81 197 ARG A CA 1
ATOM 1576 C C . ARG A 1 197 ? -6.991 -26.185 -24.314 1.00 84.81 197 ARG A C 1
ATOM 1578 O O . ARG A 1 197 ? -5.974 -25.495 -24.351 1.00 84.81 197 ARG A O 1
ATOM 1585 N N . HIS A 1 198 ? -8.018 -25.992 -25.135 1.00 81.62 198 HIS A N 1
ATOM 1586 C CA . HIS A 1 198 ? -8.052 -24.944 -26.157 1.00 81.62 198 HIS A CA 1
ATOM 1587 C C . HIS A 1 198 ? -8.766 -23.694 -25.614 1.00 81.62 198 HIS A C 1
ATOM 1589 O O . HIS A 1 198 ? -9.946 -23.482 -25.866 1.00 81.62 198 HIS A O 1
ATOM 1595 N N . ASP A 1 199 ? -8.046 -22.844 -24.878 1.00 67.62 199 ASP A N 1
ATOM 1596 C CA . ASP A 1 199 ? -8.613 -21.694 -24.137 1.00 67.62 199 ASP A CA 1
ATOM 1597 C C . ASP A 1 199 ? -9.100 -20.502 -24.998 1.00 67.62 199 ASP A C 1
ATOM 1599 O O . ASP A 1 199 ? -9.620 -19.523 -24.469 1.00 67.62 199 ASP A O 1
ATOM 1603 N N . MET A 1 200 ? -8.966 -20.547 -26.329 1.00 52.25 200 MET A N 1
ATOM 1604 C CA . MET A 1 200 ? -9.223 -19.400 -27.227 1.00 52.25 200 MET A CA 1
ATOM 1605 C C . MET A 1 200 ? -10.553 -19.445 -28.008 1.00 52.25 200 MET A C 1
ATOM 1607 O O . MET A 1 200 ? -10.772 -18.620 -28.898 1.00 52.25 200 MET A O 1
ATOM 1611 N N . ALA A 1 201 ? -11.456 -20.389 -27.723 1.00 44.66 201 ALA A N 1
ATOM 1612 C CA . ALA A 1 201 ? -12.654 -20.598 -28.548 1.00 44.66 201 ALA A CA 1
ATOM 1613 C C . ALA A 1 201 ? -13.899 -19.783 -28.132 1.00 44.66 201 ALA A C 1
ATOM 1615 O O . ALA A 1 201 ? -14.765 -19.533 -28.973 1.00 44.66 201 ALA A O 1
ATOM 1616 N N . GLU A 1 202 ? -14.012 -19.327 -26.883 1.00 40.78 202 GLU A N 1
ATOM 1617 C CA . GLU A 1 202 ? -15.301 -18.820 -26.376 1.00 40.78 202 GLU A CA 1
ATOM 1618 C C . GLU A 1 202 ? -15.567 -17.337 -26.671 1.00 40.78 202 GLU A C 1
ATOM 1620 O O . GLU A 1 202 ? -16.714 -16.953 -26.893 1.00 40.78 202 GLU A O 1
ATOM 1625 N N . PHE A 1 203 ? -14.534 -16.499 -26.817 1.00 41.50 203 PHE A N 1
ATOM 1626 C CA . PHE A 1 203 ? -14.739 -15.069 -27.105 1.00 41.50 203 PHE A CA 1
ATOM 1627 C C . PHE A 1 203 ? -15.122 -14.782 -28.571 1.00 41.50 203 PHE A C 1
ATOM 1629 O O . PHE A 1 203 ? -15.822 -13.810 -28.859 1.00 41.50 203 PHE A O 1
ATOM 1636 N N . MET A 1 204 ? -14.725 -15.647 -29.512 1.00 38.31 204 MET A N 1
ATOM 1637 C CA . MET A 1 204 ? -15.018 -15.471 -30.946 1.00 38.31 204 MET A CA 1
ATOM 1638 C C . MET A 1 204 ? -16.372 -16.049 -31.391 1.00 38.31 204 MET A C 1
ATOM 1640 O O . MET A 1 204 ? -16.785 -15.829 -32.533 1.00 38.31 204 MET A O 1
ATOM 1644 N N . ASN A 1 205 ? -17.102 -16.736 -30.503 1.00 36.59 205 ASN A N 1
ATOM 1645 C CA . ASN A 1 205 ? -18.460 -17.214 -30.789 1.00 36.59 205 ASN A CA 1
ATOM 1646 C C . ASN A 1 205 ? -19.532 -16.110 -30.700 1.00 36.59 205 ASN A C 1
ATOM 1648 O O . ASN A 1 205 ? -20.669 -16.334 -31.111 1.00 36.59 205 ASN A O 1
ATOM 1652 N N . SER A 1 206 ? -19.155 -14.881 -30.324 1.00 40.59 206 SER A N 1
ATOM 1653 C CA . SER A 1 206 ? -19.930 -13.668 -30.620 1.00 40.59 206 SER A CA 1
ATOM 1654 C C . SER A 1 206 ? -19.664 -13.161 -32.056 1.00 40.59 206 SER A C 1
ATOM 1656 O O . SER A 1 206 ? -19.203 -12.053 -32.307 1.00 40.59 206 SER A O 1
ATOM 1658 N N . GLY A 1 207 ? -19.974 -13.995 -33.053 1.00 38.56 207 GLY A N 1
ATOM 1659 C CA . GLY A 1 207 ? -20.415 -13.491 -34.359 1.00 38.56 207 GLY A CA 1
ATOM 1660 C C . GLY A 1 207 ? -19.389 -13.064 -35.419 1.00 38.56 207 GLY A C 1
ATOM 1661 O O . GLY A 1 207 ? -19.808 -12.414 -36.374 1.00 38.56 207 GLY A O 1
ATOM 1662 N N . ARG A 1 208 ? -18.103 -13.445 -35.367 1.00 35.03 208 ARG A N 1
ATOM 1663 C CA . ARG A 1 208 ? -17.211 -13.349 -36.552 1.00 35.03 208 ARG A CA 1
ATOM 1664 C C . ARG A 1 208 ? -16.237 -14.525 -36.651 1.00 35.03 208 ARG A C 1
ATOM 1666 O O . ARG A 1 208 ? -15.065 -14.432 -36.303 1.00 35.03 208 ARG A O 1
ATOM 1673 N N . ARG A 1 209 ? -16.723 -15.635 -37.214 1.00 35.31 209 ARG A N 1
ATOM 1674 C CA . ARG A 1 209 ? -15.863 -16.645 -37.842 1.00 35.31 209 ARG A CA 1
ATOM 1675 C C . ARG A 1 209 ? -15.315 -16.057 -39.136 1.00 35.31 209 ARG A C 1
ATOM 1677 O O . ARG A 1 209 ? -16.074 -15.915 -40.080 1.00 35.31 209 ARG A O 1
ATOM 1684 N N . GLU A 1 210 ? -14.032 -15.716 -39.162 1.00 34.97 210 GLU A N 1
ATOM 1685 C CA . GLU A 1 210 ? -13.110 -16.075 -40.250 1.00 34.97 210 GLU A CA 1
ATOM 1686 C C . GLU A 1 210 ? -11.736 -15.427 -40.040 1.00 34.97 210 GLU A C 1
ATOM 1688 O O . GLU A 1 210 ? -11.621 -14.213 -39.911 1.00 34.97 210 GLU A O 1
ATOM 1693 N N . ARG A 1 211 ? -10.701 -16.275 -40.121 1.00 35.44 211 ARG A N 1
ATOM 1694 C CA . ARG A 1 211 ? -9.264 -15.956 -40.195 1.00 35.44 211 ARG A CA 1
ATOM 1695 C C . ARG A 1 211 ? -8.612 -15.480 -38.893 1.00 35.44 211 ARG A C 1
ATOM 1697 O O . ARG A 1 211 ? -8.558 -14.297 -38.617 1.00 35.44 211 ARG A O 1
ATOM 1704 N N . HIS A 1 212 ? -8.051 -16.434 -38.145 1.00 31.72 212 HIS A N 1
ATOM 1705 C CA . HIS A 1 212 ? -6.642 -16.444 -37.709 1.00 31.72 212 HIS A CA 1
ATOM 1706 C C . HIS A 1 212 ? -6.386 -17.675 -36.818 1.00 31.72 212 HIS A C 1
ATOM 1708 O O . HIS A 1 212 ? -6.312 -17.595 -35.596 1.00 31.72 212 HIS A O 1
ATOM 1714 N N . ARG A 1 213 ? -6.240 -18.852 -37.446 1.00 31.94 213 ARG A N 1
ATOM 1715 C CA . ARG A 1 213 ? -5.613 -20.027 -36.816 1.00 31.94 213 ARG A CA 1
ATOM 1716 C C . ARG A 1 213 ? -4.101 -19.806 -36.790 1.00 31.94 213 ARG A C 1
ATOM 1718 O O . ARG A 1 213 ? -3.418 -20.318 -37.670 1.00 31.94 213 ARG A O 1
ATOM 1725 N N . GLN A 1 214 ? -3.579 -19.004 -35.862 1.00 33.75 214 GLN A N 1
ATOM 1726 C CA . GLN A 1 214 ? -2.125 -18.961 -35.652 1.00 33.75 214 GLN A CA 1
ATOM 1727 C C . GLN A 1 214 ? -1.682 -18.311 -34.338 1.00 33.75 214 GLN A C 1
ATOM 1729 O O . GLN A 1 214 ? -0.757 -17.518 -34.336 1.00 33.75 214 GLN A O 1
ATOM 1734 N N . TYR A 1 215 ? -2.288 -18.663 -33.205 1.00 32.62 215 TYR A N 1
ATOM 1735 C CA . TYR A 1 215 ? -1.643 -18.426 -31.908 1.00 32.62 215 TYR A CA 1
ATOM 1736 C C . TYR A 1 215 ? -1.876 -19.632 -31.002 1.00 32.62 215 TYR A C 1
ATOM 1738 O O . TYR A 1 215 ? -2.796 -19.668 -30.192 1.00 32.62 215 TYR A O 1
ATOM 1746 N N . LEU A 1 216 ? -1.046 -20.656 -31.204 1.00 31.91 216 LEU A N 1
ATOM 1747 C CA . LEU A 1 216 ? -0.884 -21.764 -30.272 1.00 31.91 216 LEU A CA 1
ATOM 1748 C C . LEU A 1 216 ? 0.045 -21.252 -29.160 1.00 31.91 216 LEU A C 1
ATOM 1750 O O . LEU A 1 216 ? 1.254 -21.148 -29.358 1.00 31.91 216 LEU A O 1
ATOM 1754 N N . CYS A 1 217 ? -0.517 -20.841 -28.023 1.00 30.89 217 CYS A N 1
ATOM 1755 C CA . CYS A 1 217 ? 0.274 -20.497 -26.844 1.00 30.89 217 CYS A CA 1
ATOM 1756 C C . CYS A 1 217 ? 0.645 -21.804 -26.138 1.00 30.89 217 CYS A C 1
ATOM 1758 O O . CYS A 1 217 ? -0.069 -22.287 -25.265 1.00 30.89 217 CYS A O 1
ATOM 1760 N N . VAL A 1 218 ? 1.732 -22.422 -26.589 1.00 33.09 218 VAL A N 1
ATOM 1761 C CA . VAL A 1 218 ? 2.334 -23.570 -25.917 1.00 33.09 218 VAL A CA 1
ATOM 1762 C C . VAL A 1 218 ? 3.256 -23.020 -24.830 1.00 33.09 218 VAL A C 1
ATOM 1764 O O . VAL A 1 218 ? 4.374 -22.595 -25.108 1.00 33.09 218 VAL A O 1
ATOM 1767 N N . LEU A 1 219 ? 2.775 -22.991 -23.585 1.00 33.09 219 LEU A N 1
ATOM 1768 C CA . LEU A 1 219 ? 3.623 -22.816 -22.404 1.00 33.09 219 LEU A CA 1
ATOM 1769 C C . LEU A 1 219 ? 4.391 -24.124 -22.162 1.00 33.09 219 LEU A C 1
ATOM 1771 O O . LEU A 1 219 ? 4.025 -24.928 -21.311 1.00 33.09 219 LEU A O 1
ATOM 1775 N N . LEU A 1 220 ? 5.452 -24.345 -22.939 1.00 30.64 220 LEU A N 1
ATOM 1776 C CA . LEU A 1 220 ? 6.497 -25.308 -22.600 1.00 30.64 220 LEU A CA 1
ATOM 1777 C C . LEU A 1 220 ? 7.599 -24.554 -21.856 1.00 30.64 220 LEU A C 1
ATOM 1779 O O . LEU A 1 220 ? 8.447 -23.902 -22.463 1.00 30.64 220 LEU A O 1
ATOM 1783 N N . HIS A 1 221 ? 7.579 -24.629 -20.526 1.00 29.55 221 HIS A N 1
ATOM 1784 C CA . HIS A 1 221 ? 8.783 -24.390 -19.738 1.00 29.55 221 HIS A CA 1
ATOM 1785 C C . HIS A 1 221 ? 9.659 -25.639 -19.851 1.00 29.55 221 HIS A C 1
ATOM 1787 O O . HIS A 1 221 ? 9.362 -26.661 -19.240 1.00 29.55 221 HIS A O 1
ATOM 1793 N N . TYR A 1 222 ? 10.715 -25.546 -20.657 1.00 29.98 222 TYR A N 1
ATOM 1794 C CA . TYR A 1 222 ? 11.820 -26.497 -20.654 1.00 29.98 222 TYR A CA 1
ATOM 1795 C C . TYR A 1 222 ? 13.017 -25.796 -19.997 1.00 29.98 222 TYR A C 1
ATOM 1797 O O . TYR A 1 222 ? 13.646 -24.922 -20.597 1.00 29.98 222 TYR A O 1
ATOM 1805 N N . GLU A 1 223 ? 13.261 -26.106 -18.722 1.00 37.25 223 GLU A N 1
ATOM 1806 C CA . GLU A 1 223 ? 14.560 -25.889 -18.083 1.00 37.25 223 GLU A CA 1
ATOM 1807 C C . GLU A 1 223 ? 15.512 -26.952 -18.622 1.00 37.25 223 GLU A C 1
ATOM 1809 O O . GLU A 1 223 ? 15.356 -28.115 -18.282 1.00 37.25 223 GLU A O 1
ATOM 1814 N N . GLU A 1 224 ? 16.479 -26.571 -19.452 1.00 34.59 224 GLU A N 1
ATOM 1815 C CA . GLU A 1 224 ? 17.720 -27.329 -19.656 1.00 34.59 224 GLU A CA 1
ATOM 1816 C C . GLU A 1 224 ? 18.650 -26.498 -20.543 1.00 34.59 224 GLU A C 1
ATOM 1818 O O . GLU A 1 224 ? 18.510 -26.519 -21.754 1.00 34.59 224 GLU A O 1
ATOM 1823 N N . HIS A 1 225 ? 19.563 -25.726 -19.942 1.00 32.22 225 HIS A N 1
ATOM 1824 C CA . HIS A 1 225 ? 20.889 -25.408 -20.498 1.00 32.22 225 HIS A CA 1
ATOM 1825 C C . HIS A 1 225 ? 21.738 -24.694 -19.432 1.00 32.22 225 HIS A C 1
ATOM 1827 O O . HIS A 1 225 ? 21.829 -23.470 -19.409 1.00 32.22 225 HIS A O 1
ATOM 1833 N N . ASN A 1 226 ? 22.355 -25.472 -18.534 1.00 27.56 226 ASN A N 1
ATOM 1834 C CA . ASN A 1 226 ? 23.739 -25.230 -18.108 1.00 27.56 226 ASN A CA 1
ATOM 1835 C C . ASN A 1 226 ? 24.309 -26.448 -17.363 1.00 27.56 226 ASN A C 1
ATOM 1837 O O . ASN A 1 226 ? 24.408 -26.484 -16.139 1.00 27.56 226 ASN A O 1
ATOM 1841 N N . VAL A 1 227 ? 24.696 -27.457 -18.141 1.00 32.62 227 VAL A N 1
ATOM 1842 C CA . VAL A 1 227 ? 25.812 -28.341 -17.800 1.00 32.62 227 VAL A CA 1
ATOM 1843 C C . VAL A 1 227 ? 26.725 -28.332 -19.020 1.00 32.62 227 VAL A C 1
ATOM 1845 O O . VAL A 1 227 ? 26.410 -28.972 -20.019 1.00 32.62 227 VAL A O 1
ATOM 1848 N N . ILE A 1 228 ? 27.761 -27.494 -18.962 1.00 36.03 228 ILE A N 1
ATOM 1849 C CA . ILE A 1 228 ? 29.193 -27.760 -19.203 1.00 36.03 228 ILE A CA 1
ATOM 1850 C C . ILE A 1 228 ? 29.942 -26.480 -18.820 1.00 36.03 228 ILE A C 1
ATOM 1852 O O . ILE A 1 228 ? 29.553 -25.399 -19.313 1.00 36.03 228 ILE A O 1
#

Organism: NCBI:txid163714

pLDDT: mean 82.26, std 20.12, range [27.56, 98.38]

Sequence (228 aa):
MAMRAIKRIDSLQVLSLIDETLKSTTSEGFPPERVASILHKIELSLKHQQSNFGLAILLGLIAKWNHIQDPTNHLQINQLIDKLKAEMKECPRLFEDMVEKYFLQNPHVLVAQMTPDPDFEKREKAAEEALLRSKVEALGAEERKEVLKMAEALQKQQNQEEDLSVLPILKISEIERTVEAVEMEDIAIDDIQFKVRHDMAEFMNSGRRERHRQYLCVLLHYEEHNVI

Mean predicted aligned error: 12.32 Å

Radius of gyration: 30.38 Å; Cα contacts (8 Å, |Δi|>4): 58; chains: 1; bounding box: 65×62×75 Å

Secondary structure (DSSP, 8-state):
-------S--HHHHHHHHHHHHHHHHHH---HHHHHHHHHHHHHHHH---TTHHHHHHHHHHHHHTT-S--GGGG-HHHHHHHHHHHHHH-TTHHHHHHIIIIIS------------TTHHHHHHHHHHHHHHHHHHH--HHHHHHHHHHHHHHHHHHTSPP-GGGS----GGGS-SSPPPPP-EEEEETTEEEEE--TTSSGGGTT---S-----------------

Solvent-accessible surface area (backbone atoms only — not comparable to full-atom values): 14976 Å² total; per-residue (Å²): 138,86,88,78,90,71,80,85,61,58,69,64,59,57,51,48,51,51,52,51,50,53,52,51,41,52,74,73,49,77,61,66,70,57,56,52,52,52,52,50,51,52,53,50,63,71,69,56,86,55,98,57,45,72,59,54,51,47,68,71,39,49,74,52,42,76,77,40,96,69,60,66,74,76,70,42,54,70,62,54,52,52,51,51,58,49,51,49,68,78,33,86,53,52,68,34,55,46,46,43,54,69,58,74,68,39,85,88,74,86,89,84,87,86,77,94,58,96,57,49,67,60,51,52,50,52,51,50,54,50,52,50,50,53,56,54,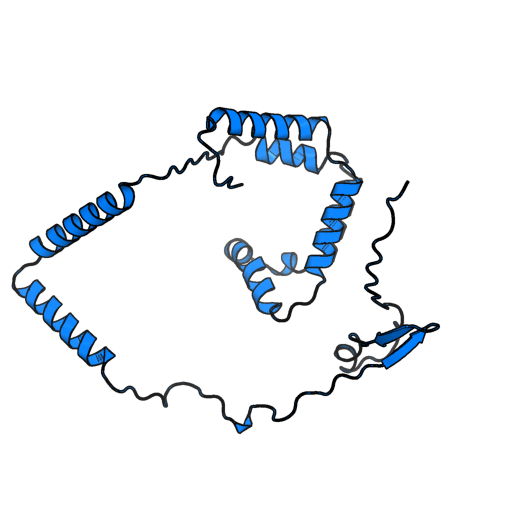71,70,48,51,78,67,55,53,51,50,53,51,52,50,51,52,51,49,53,50,56,76,68,49,90,75,81,66,83,83,54,93,75,87,56,80,88,75,54,79,93,68,79,85,82,80,75,68,46,82,44,72,60,90,95,46,81,44,81,45,68,78,89,77,61,74,79,51,71,77,81,63,90,76,89,78,96,79,79,83,85,75,89,74,86,77,91,82,89,87,90,130

Nearest PDB structures (foldseek):
  4l3t-assembly1_A  TM=9.527E-01  e=1.016E-09  Homo sapiens
  4l3t-assembly2_B  TM=9.481E-01  e=1.237E-09  Homo sapiens
  6xow-assembly1_A  TM=9.391E-01  e=1.719E-09  Homo sapiens
  6xou-assembly1_A  TM=8.176E-01  e=4.049E-10  Homo sapiens
  4rpu-assembly2_B  TM=9.270E-01  e=3.782E-09  Homo sapiens

InterPro domains:
  IPR011249 Metalloenzyme, LuxS/M16 peptidase-like [SSF63411] (12-172)
  IPR013578 Peptidase M16C associated [PF08367] (114-196)

Foldseek 3Di:
DDDPDDDPDPPVVVVVVVLVVLVVCLVVDDDPVVVVVVLVVVVCVLPDDDPCVVVVLCVVQVVVVVPDVDSVVVVPVVVVSVVVVVVCVVDVSVVSVVSCVVPVPDPDDDDDDDDDDPCVVVVVVVVVVVVVVVVVVPDDPVNVVVVVVVVVVVVCVVPDDDDPPPDDDDDPVPDDPDDDDFDWDWDDDPNDIDTDGDPPPPVCVPDDDDDDPDDPPPPDPDDDDDDD